Protein AF-A0ABD2MA52-F1 (afdb_monomer)

pLDDT: mean 73.61, std 20.12, range [25.98, 97.31]

Mean predicted aligned error: 16.83 Å

InterPro domains:
  IPR003812 Fido domain [PF02661] (137-233)
  IPR003812 Fido domain [PS51459] (137-274)
  IPR024445 ISXO2-like transposase domain [PF12762] (5-87)
  IPR024445 ISXO2-like transposase domain [SM01126] (1-108)
  IPR036597 Fido-like domain superfamily [G3DSA:1.10.3290.10] (108-283)
  IPR036597 Fido-like domain superfamily [SSF140931] (134-273)
  IPR040198 Fido domain-containing protein [PTHR13504] (137-274)

Structure (mmCIF, N/CA/C/O backbone):
data_AF-A0ABD2MA52-F1
#
_entry.id   AF-A0ABD2MA52-F1
#
loop_
_atom_site.group_PDB
_atom_site.id
_atom_site.type_symbol
_atom_site.label_atom_id
_atom_site.label_alt_id
_atom_site.label_comp_id
_atom_site.label_asym_id
_atom_site.label_entity_id
_atom_site.label_seq_id
_atom_site.pdbx_PDB_ins_code
_atom_site.Cartn_x
_atom_site.Cartn_y
_atom_site.Cartn_z
_atom_site.occupancy
_atom_site.B_iso_or_equiv
_atom_site.auth_seq_id
_atom_site.auth_comp_id
_atom_site.auth_asym_id
_atom_site.auth_atom_id
_atom_site.pdbx_PDB_model_num
ATOM 1 N N . MET A 1 1 ? -3.322 -9.511 -23.992 1.00 25.98 1 MET A N 1
ATOM 2 C CA . MET A 1 1 ? -2.894 -9.968 -22.650 1.00 25.98 1 MET A CA 1
ATOM 3 C C . MET A 1 1 ? -2.214 -11.316 -22.817 1.00 25.98 1 MET A C 1
ATOM 5 O O . MET A 1 1 ? -2.854 -12.212 -23.334 1.00 25.98 1 MET A O 1
ATOM 9 N N . ALA A 1 2 ? -0.930 -11.447 -22.474 1.00 26.11 2 ALA A N 1
ATOM 10 C CA . ALA A 1 2 ? -0.172 -12.687 -22.661 1.00 26.11 2 ALA A CA 1
ATOM 11 C C . ALA A 1 2 ? 0.068 -13.367 -21.304 1.00 26.11 2 ALA A C 1
ATOM 13 O O . ALA A 1 2 ? 0.857 -12.878 -20.492 1.00 26.11 2 ALA A O 1
ATOM 14 N N . VAL A 1 3 ? -0.600 -14.494 -21.052 1.00 26.98 3 VAL A N 1
ATOM 15 C CA . VAL A 1 3 ? -0.354 -15.357 -19.887 1.00 26.98 3 VAL A CA 1
ATOM 16 C C . VAL A 1 3 ? 0.025 -16.741 -20.406 1.00 26.98 3 VAL A C 1
ATOM 18 O O . VAL A 1 3 ? -0.731 -17.371 -21.129 1.00 26.98 3 VAL A O 1
ATOM 21 N N . ARG A 1 4 ? 1.216 -17.235 -20.049 1.00 32.66 4 ARG A N 1
ATOM 22 C CA . ARG A 1 4 ? 1.677 -18.590 -20.401 1.00 32.66 4 ARG A CA 1
ATOM 23 C C . ARG A 1 4 ? 1.321 -19.575 -19.289 1.00 32.66 4 ARG A C 1
ATOM 25 O O . ARG A 1 4 ? 1.617 -19.309 -18.129 1.00 32.66 4 ARG A O 1
ATOM 32 N N . ARG A 1 5 ? 0.791 -20.748 -19.651 1.00 38.59 5 ARG A N 1
ATOM 33 C CA . ARG A 1 5 ? 0.633 -21.908 -18.752 1.00 38.59 5 ARG A CA 1
ATOM 34 C C . ARG A 1 5 ? 1.952 -22.657 -18.554 1.00 38.59 5 ARG A C 1
ATOM 36 O O . ARG A 1 5 ? 2.758 -22.762 -19.480 1.00 38.59 5 ARG A O 1
ATOM 43 N N . LYS A 1 6 ? 2.135 -23.227 -17.362 1.00 33.19 6 LYS A N 1
ATOM 44 C CA . LYS A 1 6 ? 3.205 -24.174 -17.016 1.00 33.19 6 LYS A CA 1
ATOM 45 C C . LYS A 1 6 ? 2.565 -25.571 -16.918 1.00 33.19 6 LYS A C 1
ATOM 47 O O . LYS A 1 6 ? 1.578 -25.717 -16.209 1.00 33.19 6 LYS A O 1
ATOM 52 N N . TYR A 1 7 ? 3.100 -26.563 -17.634 1.00 38.53 7 TYR A N 1
ATOM 53 C CA . TYR A 1 7 ? 2.728 -27.993 -17.537 1.00 38.53 7 TYR A CA 1
ATOM 54 C C . TYR A 1 7 ? 1.324 -28.432 -18.009 1.00 38.53 7 TYR A C 1
ATOM 56 O O . TYR A 1 7 ? 0.840 -29.470 -17.573 1.00 38.53 7 TYR A O 1
ATOM 64 N N . GLU A 1 8 ? 0.674 -27.682 -18.903 1.00 35.53 8 GLU A N 1
ATOM 65 C CA . GLU A 1 8 ? -0.512 -28.150 -19.658 1.00 35.53 8 GLU A CA 1
ATOM 66 C C . GLU A 1 8 ? -1.745 -28.622 -18.846 1.00 35.53 8 GLU A C 1
ATOM 68 O O . GLU A 1 8 ? -2.644 -29.238 -19.409 1.00 35.53 8 GLU A O 1
ATOM 73 N N . ARG A 1 9 ? -1.880 -28.283 -17.555 1.00 32.84 9 ARG A N 1
ATOM 74 C CA . ARG A 1 9 ? -3.109 -28.558 -16.776 1.00 32.84 9 ARG A CA 1
ATOM 75 C C . ARG A 1 9 ? -3.892 -27.275 -16.465 1.00 32.84 9 ARG A C 1
ATOM 77 O O . ARG A 1 9 ? -3.306 -26.284 -16.038 1.00 32.84 9 ARG A O 1
ATOM 84 N N . GLY A 1 10 ? -5.215 -27.301 -16.681 1.00 42.72 10 GLY A N 1
ATOM 85 C CA . GLY A 1 10 ? -6.160 -26.205 -16.389 1.00 42.72 10 GLY A CA 1
ATOM 86 C C . GLY A 1 10 ? -7.051 -25.778 -17.574 1.00 42.72 10 GLY A C 1
ATOM 87 O O . GLY A 1 10 ? -6.677 -25.927 -18.737 1.00 42.72 10 GLY A O 1
ATOM 88 N N . ARG A 1 11 ? -8.251 -25.250 -17.277 1.00 33.66 11 ARG A N 1
ATOM 89 C CA . ARG A 1 11 ? -9.364 -24.981 -18.222 1.00 33.66 11 ARG A CA 1
ATOM 90 C C . ARG A 1 11 ? -8.999 -23.974 -19.329 1.00 33.66 11 ARG A C 1
ATOM 92 O O . ARG A 1 11 ? -8.397 -22.947 -19.042 1.00 33.66 11 ARG A O 1
ATOM 99 N N . LEU A 1 12 ? -9.327 -24.276 -20.593 1.00 33.97 12 LEU A N 1
ATOM 100 C CA . LEU A 1 12 ? -9.044 -23.480 -21.809 1.00 33.97 12 LEU A CA 1
ATOM 101 C C . LEU A 1 12 ? -9.697 -22.083 -21.790 1.00 33.97 12 LEU A C 1
ATOM 103 O O . LEU A 1 12 ? -10.886 -21.966 -21.519 1.00 33.97 12 LEU A O 1
ATOM 107 N N . VAL A 1 13 ? -8.919 -21.049 -22.127 1.00 40.94 13 VAL A N 1
ATOM 108 C CA . VAL A 1 13 ? -9.415 -19.725 -22.545 1.00 40.94 13 VAL A CA 1
ATOM 109 C C . VAL A 1 13 ? -8.943 -19.544 -23.987 1.00 40.94 13 VAL A C 1
ATOM 111 O O . VAL A 1 13 ? -7.791 -19.837 -24.296 1.00 40.94 13 VAL A O 1
ATOM 114 N N . VAL A 1 14 ? -9.857 -19.182 -24.877 1.00 34.47 14 VAL A N 1
ATOM 115 C CA . VAL A 1 14 ? -9.669 -19.195 -26.333 1.00 34.47 14 VAL A CA 1
ATOM 116 C C . VAL A 1 14 ? -8.978 -17.891 -26.782 1.00 34.47 14 VAL A C 1
ATOM 118 O O . VAL A 1 14 ? -9.415 -16.819 -26.376 1.00 34.47 14 VAL A O 1
ATOM 121 N N . ASN A 1 15 ? -7.942 -18.011 -27.635 1.00 43.88 15 ASN A N 1
ATOM 122 C CA . ASN A 1 15 ? -7.160 -16.964 -28.346 1.00 43.88 15 ASN A CA 1
ATOM 123 C C . ASN A 1 15 ? -5.932 -16.323 -27.642 1.00 43.88 15 ASN A C 1
ATOM 125 O O . ASN A 1 15 ? -5.927 -15.125 -27.363 1.00 43.88 15 ASN A O 1
ATOM 129 N N . ASP A 1 16 ? -4.829 -17.068 -27.473 1.00 47.38 16 ASP A N 1
ATOM 130 C CA . ASP A 1 16 ? -3.528 -16.497 -27.060 1.00 47.38 16 ASP A CA 1
ATOM 131 C C . ASP A 1 16 ? -2.664 -16.060 -28.268 1.00 47.38 16 ASP A C 1
ATOM 133 O O . ASP A 1 16 ? -2.206 -16.892 -29.052 1.00 47.38 16 ASP A O 1
ATOM 137 N N . ILE A 1 17 ? -2.376 -14.755 -28.381 1.00 53.84 17 ILE A N 1
ATOM 138 C CA . ILE A 1 17 ? -1.332 -14.185 -29.260 1.00 53.84 17 ILE A CA 1
ATOM 139 C C . ILE A 1 17 ? -0.043 -14.025 -28.438 1.00 53.84 17 ILE A C 1
ATOM 141 O O . ILE A 1 17 ? -0.056 -13.426 -27.359 1.00 53.84 17 ILE A O 1
ATOM 145 N N . TRP A 1 18 ? 1.084 -14.533 -28.939 1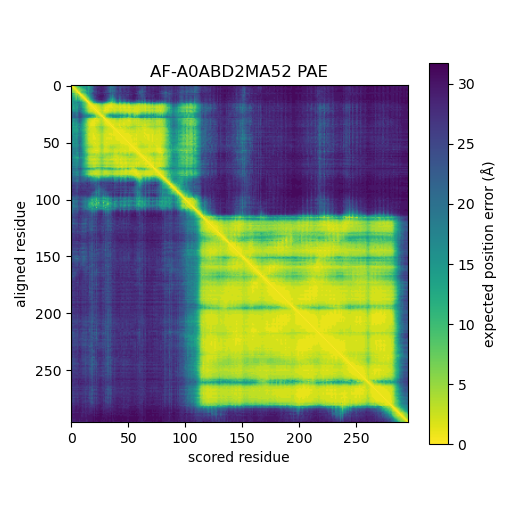.00 60.34 18 TRP A N 1
ATOM 146 C CA . TRP A 1 18 ? 2.402 -14.367 -28.318 1.00 60.34 18 TRP A CA 1
ATOM 147 C C . TRP A 1 18 ? 3.066 -13.074 -28.785 1.00 60.34 18 TRP A C 1
ATOM 149 O O . TRP A 1 18 ? 2.820 -12.620 -29.890 1.00 60.34 18 TRP A O 1
ATOM 159 N N . LEU A 1 19 ? 3.947 -12.492 -27.974 1.00 57.22 19 LEU A N 1
ATOM 160 C CA . LEU A 1 19 ? 4.829 -11.405 -28.405 1.00 57.22 19 LEU A CA 1
ATOM 161 C C . LEU A 1 19 ? 6.261 -11.932 -28.457 1.00 57.22 19 LEU A C 1
ATOM 163 O O . LEU A 1 19 ? 6.724 -12.568 -27.506 1.00 57.22 19 LEU A O 1
ATOM 167 N N . PHE A 1 20 ? 6.945 -11.671 -29.564 1.00 76.62 20 PHE A N 1
ATOM 168 C CA . PHE A 1 20 ? 8.357 -11.961 -29.766 1.00 76.62 20 PHE A CA 1
ATOM 169 C C . PHE A 1 20 ? 9.137 -10.663 -29.957 1.00 76.62 20 PHE A C 1
ATOM 171 O O . PHE A 1 20 ? 8.635 -9.727 -30.571 1.00 76.62 20 PHE A O 1
ATOM 178 N N . GLY A 1 21 ? 10.380 -10.610 -29.489 1.00 75.94 21 GLY A N 1
ATOM 179 C CA . GLY A 1 21 ? 11.329 -9.642 -30.015 1.00 75.94 21 GLY A CA 1
ATOM 180 C C . GLY A 1 21 ? 12.645 -9.588 -29.250 1.00 75.94 21 GLY A C 1
ATOM 181 O O . GLY A 1 21 ? 12.975 -10.514 -28.508 1.00 75.94 21 GLY A O 1
ATOM 182 N N . GLY A 1 22 ? 13.380 -8.489 -29.420 1.00 77.50 22 GLY A N 1
ATOM 183 C CA . GLY A 1 22 ? 14.736 -8.304 -28.900 1.00 77.50 22 GLY A CA 1
ATOM 184 C C . GLY A 1 22 ? 15.004 -6.880 -28.415 1.00 77.50 22 GLY A C 1
ATOM 185 O O . GLY A 1 22 ? 14.314 -5.932 -28.793 1.00 77.50 22 GLY A O 1
ATOM 186 N N . ILE A 1 23 ? 16.017 -6.740 -27.560 1.00 73.00 23 ILE A N 1
ATOM 187 C CA . ILE A 1 23 ? 16.509 -5.456 -27.051 1.00 73.00 23 ILE A CA 1
ATOM 188 C C . ILE A 1 23 ? 18.014 -5.411 -27.298 1.00 73.00 23 ILE A C 1
ATOM 190 O O . ILE A 1 23 ? 18.724 -6.336 -26.907 1.00 73.00 23 ILE A O 1
ATOM 194 N N . GLU A 1 24 ? 18.487 -4.336 -27.917 1.00 79.50 24 GLU A N 1
ATOM 195 C CA . GLU A 1 24 ? 19.912 -4.069 -28.080 1.00 79.50 24 GLU A CA 1
ATOM 196 C C . GLU A 1 24 ? 20.529 -3.639 -26.742 1.00 79.50 24 GLU A C 1
ATOM 198 O O . GLU A 1 24 ? 19.973 -2.819 -25.998 1.00 79.50 24 GLU A O 1
ATOM 203 N N . MET A 1 25 ? 21.697 -4.199 -26.439 1.00 60.88 25 MET A N 1
ATOM 204 C CA . MET A 1 25 ? 22.478 -3.857 -25.256 1.00 60.88 25 MET A CA 1
ATOM 205 C C . MET A 1 25 ? 23.461 -2.737 -25.619 1.00 60.88 25 MET A C 1
ATOM 207 O O . MET A 1 25 ? 24.394 -2.968 -26.378 1.00 60.88 25 MET A O 1
ATOM 211 N N . GLY A 1 26 ? 23.258 -1.524 -25.094 1.00 62.38 26 GLY A N 1
ATOM 212 C CA . GLY A 1 26 ? 24.113 -0.366 -25.384 1.00 62.38 26 GLY A CA 1
ATOM 213 C C . GLY A 1 26 ? 23.408 0.980 -25.183 1.00 62.38 26 GLY A C 1
ATOM 214 O O . GLY A 1 26 ? 22.291 1.030 -24.667 1.00 62.38 26 GLY A O 1
ATOM 215 N N . HIS A 1 27 ? 24.060 2.068 -25.607 1.00 47.50 27 HIS A N 1
ATOM 216 C CA . HIS A 1 27 ? 23.621 3.456 -25.380 1.00 47.50 27 HIS A CA 1
ATOM 217 C C . HIS A 1 27 ? 22.391 3.884 -26.205 1.00 47.50 27 HIS A C 1
ATOM 219 O O . HIS A 1 27 ? 21.701 4.824 -25.824 1.00 47.50 27 HIS A O 1
ATOM 225 N N . LEU A 1 28 ? 22.117 3.206 -27.329 1.00 52.12 28 LEU A N 1
ATOM 226 C CA . LEU A 1 28 ? 21.078 3.590 -28.301 1.00 52.12 28 LEU A CA 1
ATOM 227 C C . LEU A 1 28 ? 19.702 2.974 -28.025 1.00 52.12 28 LEU A C 1
ATOM 229 O O . LEU A 1 28 ? 18.718 3.343 -28.659 1.00 52.12 28 LEU A O 1
ATOM 233 N N . GLU A 1 29 ? 19.609 2.062 -27.054 1.00 56.72 29 GLU A N 1
ATOM 234 C CA . GLU A 1 29 ? 18.334 1.641 -26.476 1.00 56.72 29 GLU A CA 1
ATOM 235 C C . GLU A 1 29 ? 17.293 1.017 -27.453 1.00 56.72 29 GLU A C 1
ATOM 237 O O . GLU A 1 29 ? 16.117 0.884 -27.080 1.00 56.72 29 GLU A O 1
ATOM 242 N N . ARG A 1 30 ? 17.697 0.556 -28.647 1.00 66.75 30 ARG A N 1
ATOM 243 C CA . ARG A 1 30 ? 16.790 0.029 -29.686 1.00 66.75 30 ARG A CA 1
ATOM 244 C C . ARG A 1 30 ? 16.125 -1.290 -29.260 1.00 66.75 30 ARG A C 1
ATOM 246 O O . ARG A 1 30 ? 16.724 -2.135 -28.593 1.00 66.75 30 ARG A O 1
ATOM 253 N N . CYS A 1 31 ? 14.855 -1.479 -29.623 1.00 70.69 31 CYS A N 1
ATOM 254 C CA . CYS A 1 31 ? 14.146 -2.751 -29.446 1.00 70.69 31 CYS A CA 1
ATOM 255 C C . CYS A 1 31 ? 13.114 -2.975 -30.549 1.00 70.69 31 CYS A C 1
ATOM 257 O O . CYS A 1 31 ? 12.627 -2.013 -31.141 1.00 70.69 31 CYS A O 1
ATOM 259 N N . PHE A 1 32 ? 12.684 -4.222 -30.717 1.00 71.56 32 PHE A N 1
ATOM 260 C CA . PHE A 1 32 ? 11.541 -4.568 -31.558 1.00 71.56 32 PHE A CA 1
ATOM 261 C C . PHE A 1 32 ? 10.594 -5.525 -30.832 1.00 71.56 32 PHE A C 1
ATOM 263 O O . PHE A 1 32 ? 11.000 -6.249 -29.919 1.00 71.56 32 PHE A O 1
ATOM 270 N N . MET A 1 33 ? 9.324 -5.516 -31.238 1.00 62.22 33 MET A N 1
ATOM 271 C CA . MET A 1 33 ? 8.286 -6.372 -30.676 1.00 62.22 33 MET A CA 1
ATOM 272 C C . MET A 1 33 ? 7.239 -6.692 -31.739 1.00 62.22 33 MET A C 1
ATOM 274 O O . MET A 1 33 ? 6.675 -5.787 -32.347 1.00 62.22 33 MET A O 1
ATOM 278 N N . VAL A 1 34 ? 6.983 -7.979 -31.949 1.00 61.94 34 VAL A N 1
ATOM 279 C CA . VAL A 1 34 ? 6.122 -8.494 -33.013 1.00 61.94 34 VAL A CA 1
ATOM 280 C C . VAL A 1 34 ? 5.138 -9.505 -32.420 1.00 61.94 34 VAL A C 1
ATOM 282 O O . VAL A 1 34 ? 5.569 -10.445 -31.742 1.00 61.94 34 VAL A O 1
ATOM 285 N N . PRO A 1 35 ? 3.820 -9.345 -32.636 1.00 61.00 35 PRO A N 1
ATOM 286 C CA . PRO A 1 35 ? 2.850 -10.372 -32.291 1.00 61.00 35 PRO A CA 1
ATOM 287 C C . PRO A 1 35 ? 3.017 -11.588 -33.204 1.00 61.00 35 PRO A C 1
ATOM 289 O O . PRO A 1 35 ? 3.047 -11.471 -34.424 1.00 61.00 35 PRO A O 1
ATOM 292 N N . VAL A 1 36 ? 3.100 -12.771 -32.608 1.00 62.56 36 VAL A N 1
ATOM 293 C CA . VAL A 1 36 ? 3.236 -14.052 -33.296 1.00 62.56 36 VAL A CA 1
ATOM 294 C C . VAL A 1 36 ? 2.188 -15.026 -32.775 1.00 62.56 36 VAL A C 1
ATOM 296 O O . VAL A 1 36 ? 1.942 -15.135 -31.576 1.00 62.56 36 VAL A O 1
ATOM 299 N N . GLN A 1 37 ? 1.552 -15.768 -33.673 1.00 65.06 37 GLN A N 1
ATOM 300 C CA . GLN A 1 37 ? 0.587 -16.797 -33.271 1.00 65.06 37 GLN A CA 1
ATOM 301 C C . GLN A 1 37 ? 1.291 -18.075 -32.790 1.00 65.06 37 GLN A C 1
ATOM 303 O O . GLN A 1 37 ? 0.778 -18.799 -31.939 1.00 65.06 37 GLN A O 1
ATOM 308 N N . ARG A 1 38 ? 2.502 -18.339 -33.297 1.00 68.50 38 ARG A N 1
ATOM 309 C CA . ARG A 1 38 ? 3.302 -19.536 -33.011 1.00 68.50 38 ARG A CA 1
ATOM 310 C C . ARG A 1 38 ? 4.724 -19.141 -32.607 1.00 68.50 38 ARG A C 1
ATOM 312 O O . ARG A 1 38 ? 5.268 -18.163 -33.099 1.00 68.50 38 ARG A O 1
ATOM 319 N N . ARG A 1 39 ? 5.328 -19.898 -31.684 1.00 78.81 39 ARG A N 1
ATOM 320 C CA . ARG A 1 39 ? 6.696 -19.666 -31.161 1.00 78.81 39 ARG A CA 1
ATOM 321 C C . ARG A 1 39 ? 7.677 -20.761 -31.589 1.00 78.81 39 ARG A C 1
ATOM 323 O O . ARG A 1 39 ? 8.465 -21.255 -30.777 1.00 78.81 39 ARG A O 1
ATOM 330 N N . ASP A 1 40 ? 7.550 -21.202 -32.833 1.00 84.56 40 ASP A N 1
ATOM 331 C CA . ASP A 1 40 ? 8.429 -22.191 -33.456 1.00 84.56 40 ASP A CA 1
ATOM 332 C C . ASP A 1 40 ? 9.542 -21.521 -34.275 1.00 84.56 40 ASP A C 1
ATOM 334 O O . ASP A 1 40 ? 9.504 -20.322 -34.544 1.00 84.56 40 ASP A O 1
ATOM 338 N N . ALA A 1 41 ? 10.567 -22.295 -34.638 1.00 86.69 41 ALA A N 1
ATOM 339 C CA . ALA A 1 41 ? 11.7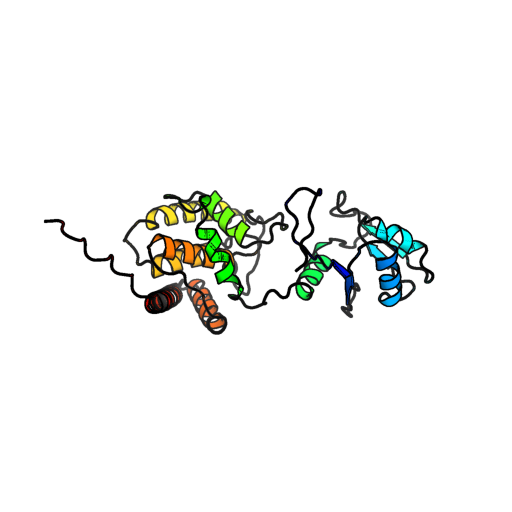36 -21.783 -35.353 1.00 86.69 41 ALA A CA 1
ATOM 340 C C . ALA A 1 41 ? 11.356 -21.131 -36.694 1.00 86.69 41 ALA A C 1
ATOM 342 O O . ALA A 1 41 ? 11.869 -20.065 -37.022 1.00 86.69 41 ALA A O 1
ATOM 343 N N . ALA A 1 42 ? 10.400 -21.726 -37.418 1.00 88.31 42 ALA A N 1
ATOM 344 C CA . ALA A 1 42 ? 9.898 -21.202 -38.687 1.00 88.31 42 ALA A CA 1
ATOM 345 C C . ALA A 1 42 ? 9.287 -19.797 -38.549 1.00 88.31 42 ALA A C 1
ATOM 347 O O . ALA A 1 42 ? 9.396 -18.996 -39.470 1.00 88.31 42 ALA A O 1
ATOM 348 N N . THR A 1 43 ? 8.685 -19.485 -37.396 1.00 83.56 43 THR A N 1
ATOM 349 C CA . THR A 1 43 ? 8.135 -18.152 -37.118 1.00 83.56 43 THR A CA 1
ATOM 350 C C . THR A 1 43 ? 9.190 -17.188 -36.568 1.00 83.56 43 THR A C 1
ATOM 352 O O . THR A 1 43 ? 9.210 -16.020 -36.941 1.00 83.56 43 THR A O 1
ATOM 355 N N . LEU A 1 44 ? 10.065 -17.642 -35.663 1.00 90.50 44 LEU A N 1
ATOM 356 C CA . LEU A 1 44 ? 10.946 -16.743 -34.902 1.00 90.50 44 LEU A CA 1
ATOM 357 C C . LEU A 1 44 ? 12.267 -16.410 -35.610 1.00 90.50 44 LEU A C 1
ATOM 359 O O . LEU A 1 44 ? 12.748 -15.285 -35.493 1.00 90.50 44 LEU A O 1
ATOM 363 N N . LEU A 1 45 ? 12.860 -17.359 -36.340 1.00 91.69 45 LEU A N 1
ATOM 364 C CA . LEU A 1 45 ? 14.155 -17.157 -37.001 1.00 91.69 45 LEU A CA 1
ATOM 365 C C . LEU A 1 45 ? 14.108 -16.078 -38.102 1.00 91.69 45 LEU A C 1
ATOM 367 O O . LEU A 1 45 ? 15.014 -15.245 -38.127 1.00 91.69 45 LEU A O 1
ATOM 371 N N . PRO A 1 46 ? 13.062 -15.991 -38.953 1.00 91.50 46 PRO A N 1
ATOM 372 C CA . PRO A 1 46 ? 12.952 -14.893 -39.915 1.00 91.50 46 PRO A CA 1
ATOM 373 C C . PRO A 1 46 ? 12.849 -13.519 -39.245 1.00 91.50 46 PRO A C 1
ATOM 375 O O . PRO A 1 46 ? 13.447 -12.558 -39.717 1.00 91.50 46 PRO A O 1
ATOM 378 N N . LEU A 1 47 ? 12.147 -13.428 -38.109 1.00 88.38 47 LEU A N 1
ATOM 379 C CA . LEU A 1 47 ? 12.006 -12.176 -37.358 1.00 88.38 47 LEU A CA 1
ATOM 380 C C . LEU A 1 47 ? 13.333 -11.718 -36.741 1.00 88.38 47 LEU A C 1
ATOM 382 O O . LEU A 1 47 ? 13.575 -10.518 -36.637 1.00 88.38 47 LEU A O 1
ATOM 386 N N . ILE A 1 48 ? 14.207 -12.654 -36.359 1.00 90.00 48 ILE A N 1
ATOM 387 C CA . ILE A 1 48 ? 15.580 -12.339 -35.942 1.00 90.00 48 ILE A CA 1
ATOM 388 C C . ILE A 1 48 ? 16.340 -11.692 -37.099 1.00 90.00 48 ILE A C 1
ATOM 390 O O . ILE A 1 48 ? 16.898 -10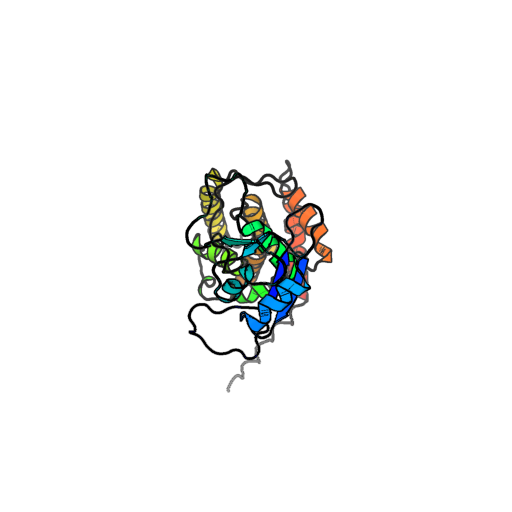.616 -36.921 1.00 90.00 48 ILE A O 1
ATOM 394 N N . VAL A 1 49 ? 16.306 -12.300 -38.286 1.00 90.75 49 VAL A N 1
ATOM 395 C CA . VAL A 1 49 ? 16.986 -11.759 -39.475 1.00 90.75 49 VAL A CA 1
ATOM 396 C C . VAL A 1 49 ? 16.427 -10.391 -39.874 1.00 90.75 49 VAL A C 1
ATOM 398 O O . VAL A 1 49 ? 17.181 -9.504 -40.258 1.00 90.75 49 VAL A O 1
ATOM 401 N N . GLN A 1 50 ? 15.112 -10.206 -39.760 1.00 88.44 50 GLN A N 1
ATOM 402 C CA . GLN A 1 50 ? 14.434 -8.964 -40.125 1.00 88.44 50 GLN A CA 1
ATOM 403 C C . GLN A 1 50 ? 14.772 -7.793 -39.192 1.00 88.44 50 GLN A C 1
ATOM 405 O O . GLN A 1 50 ? 14.822 -6.650 -39.644 1.00 88.44 50 GLN A O 1
ATOM 410 N N . HIS A 1 51 ? 14.940 -8.053 -37.894 1.00 84.56 51 HIS A N 1
ATOM 411 C CA . HIS A 1 51 ? 15.003 -6.997 -36.881 1.00 84.56 51 HIS A CA 1
ATOM 412 C C . HIS A 1 51 ? 16.346 -6.875 -36.155 1.00 84.56 51 HIS A C 1
ATOM 414 O O . HIS A 1 51 ? 16.534 -5.905 -35.418 1.00 84.56 51 HIS A O 1
ATOM 420 N N . ILE A 1 52 ? 17.262 -7.831 -36.321 1.00 87.56 52 ILE A N 1
ATOM 421 C CA . ILE A 1 52 ? 18.579 -7.826 -35.677 1.00 87.56 52 ILE A CA 1
ATOM 422 C C . ILE A 1 52 ? 19.663 -7.690 -36.741 1.00 87.56 52 ILE A C 1
ATOM 424 O O . ILE A 1 52 ? 19.739 -8.479 -37.685 1.00 87.56 52 ILE A O 1
ATOM 428 N N . GLU A 1 53 ? 20.524 -6.693 -36.540 1.00 87.81 53 GLU A N 1
ATOM 429 C CA . GLU A 1 53 ? 21.635 -6.371 -37.430 1.00 87.81 53 GLU A CA 1
ATOM 430 C C . GLU A 1 53 ? 22.532 -7.605 -37.677 1.00 87.81 53 GLU A C 1
ATOM 432 O O . GLU A 1 53 ? 22.906 -8.287 -36.712 1.00 87.81 53 GLU A O 1
ATOM 437 N N . PRO A 1 54 ? 22.859 -7.928 -38.944 1.00 89.88 54 PRO A N 1
ATOM 438 C CA . PRO A 1 54 ? 23.807 -8.983 -39.310 1.00 89.88 54 PRO A CA 1
ATOM 439 C C . PRO A 1 54 ? 25.086 -8.987 -38.459 1.00 89.88 54 PRO A C 1
ATOM 441 O O . PRO A 1 54 ? 25.614 -7.935 -38.118 1.00 89.88 54 PRO A O 1
ATOM 444 N N . GLY A 1 55 ? 25.594 -10.172 -38.112 1.00 87.06 55 GLY A N 1
ATOM 445 C CA . GLY A 1 55 ? 26.815 -10.337 -37.310 1.00 87.06 55 GLY A CA 1
ATOM 446 C C . GLY A 1 55 ? 26.660 -10.094 -35.803 1.00 87.06 55 GLY A C 1
ATOM 447 O O . GLY A 1 55 ? 27.624 -10.265 -35.057 1.00 87.06 55 GLY A O 1
ATOM 448 N N . SER A 1 56 ? 25.464 -9.730 -35.325 1.00 88.19 56 SER A N 1
ATOM 449 C CA . SER A 1 56 ? 25.217 -9.476 -33.899 1.00 88.19 56 SER A CA 1
ATOM 450 C C . SER A 1 56 ? 25.420 -10.714 -33.017 1.00 88.19 56 SER A C 1
ATOM 452 O O . SER A 1 56 ? 25.116 -11.847 -33.405 1.00 88.19 56 SER A O 1
ATOM 454 N N . ILE A 1 57 ? 25.845 -10.476 -31.772 1.00 87.75 57 ILE A N 1
ATOM 455 C CA . ILE A 1 57 ? 25.847 -11.486 -30.709 1.00 87.75 57 ILE A CA 1
ATOM 456 C C . ILE A 1 57 ? 24.449 -11.539 -30.084 1.00 87.75 57 ILE A C 1
ATOM 458 O O . ILE A 1 57 ? 23.994 -10.588 -29.447 1.00 87.75 57 ILE A O 1
ATOM 462 N N . ILE A 1 58 ? 23.758 -12.662 -30.260 1.00 87.31 58 ILE A N 1
ATOM 463 C CA . ILE A 1 58 ? 22.409 -12.889 -29.748 1.00 87.31 58 ILE A CA 1
ATOM 464 C C . ILE A 1 58 ? 22.488 -13.716 -28.470 1.00 87.31 58 ILE A C 1
ATOM 466 O O . ILE A 1 58 ? 22.922 -14.867 -28.482 1.00 87.31 58 ILE A O 1
ATOM 470 N N . HIS A 1 59 ? 21.987 -13.145 -27.377 1.00 81.81 59 HIS A N 1
ATOM 471 C CA . HIS A 1 59 ? 21.767 -13.862 -26.127 1.00 81.81 59 HIS A CA 1
ATOM 472 C C . HIS A 1 59 ? 20.316 -14.351 -26.051 1.00 81.81 59 HIS A C 1
ATOM 474 O O . HIS A 1 59 ? 19.396 -13.531 -26.015 1.00 81.81 59 HIS A O 1
ATOM 480 N N . SER A 1 60 ? 20.092 -15.665 -25.988 1.00 79.50 60 SER A N 1
ATOM 481 C CA . SER A 1 60 ? 18.750 -16.242 -25.797 1.00 79.50 60 SER A CA 1
ATOM 482 C C . SER A 1 60 ? 18.713 -17.236 -24.639 1.00 79.50 60 SER A C 1
ATOM 484 O O . SER A 1 60 ? 19.747 -17.695 -24.161 1.00 79.50 60 SER A O 1
ATOM 486 N N . ASP A 1 61 ? 17.511 -17.602 -24.195 1.00 72.31 61 ASP A N 1
ATOM 487 C CA . ASP A 1 61 ? 17.341 -18.749 -23.303 1.00 72.31 61 ASP A CA 1
ATOM 488 C C . ASP A 1 61 ? 17.506 -20.083 -24.063 1.00 72.31 61 ASP A C 1
ATOM 490 O O . ASP A 1 61 ? 17.731 -20.112 -25.278 1.00 72.31 61 ASP A O 1
ATOM 494 N N . ILE A 1 62 ? 17.381 -21.197 -23.337 1.00 68.38 62 ILE A N 1
ATOM 495 C CA . ILE A 1 62 ? 17.486 -22.574 -23.855 1.00 68.38 62 ILE A CA 1
ATOM 496 C C . ILE A 1 62 ? 16.254 -23.033 -24.667 1.00 68.38 62 ILE A C 1
ATOM 498 O O . ILE A 1 62 ? 16.010 -24.233 -24.812 1.00 68.38 62 ILE A O 1
ATOM 502 N N . TRP A 1 63 ? 15.416 -22.120 -25.168 1.00 74.81 63 TRP A N 1
ATOM 503 C CA . TRP A 1 63 ? 14.236 -22.501 -25.940 1.00 74.81 63 TRP A CA 1
ATOM 504 C C . TRP A 1 63 ? 14.613 -23.082 -27.310 1.00 74.81 63 TRP A C 1
ATOM 506 O O . TRP A 1 63 ? 15.303 -22.452 -28.109 1.00 74.81 63 TRP A O 1
ATOM 516 N N . ARG A 1 64 ? 14.079 -24.272 -27.623 1.00 80.31 64 ARG A N 1
ATOM 517 C CA . ARG A 1 64 ? 14.431 -25.052 -28.826 1.00 80.31 64 ARG A CA 1
ATOM 518 C C . ARG A 1 64 ? 14.309 -24.299 -30.154 1.00 80.31 64 ARG A C 1
ATOM 520 O O . ARG A 1 64 ? 15.019 -24.619 -31.097 1.00 80.31 64 ARG A O 1
ATOM 527 N N . ALA A 1 65 ? 13.407 -23.318 -30.247 1.00 83.88 65 ALA A N 1
ATOM 528 C CA . ALA A 1 65 ? 13.202 -22.566 -31.486 1.00 83.88 65 ALA A CA 1
ATOM 529 C C . ALA A 1 65 ? 14.420 -21.707 -31.870 1.00 83.88 65 ALA A C 1
ATOM 531 O O . ALA A 1 65 ? 14.562 -21.354 -33.036 1.00 83.88 65 ALA A O 1
ATOM 532 N N . TYR A 1 66 ? 15.299 -21.406 -30.910 1.00 85.81 66 TYR A N 1
ATOM 533 C CA . TYR A 1 66 ? 16.532 -20.652 -31.128 1.00 85.81 66 TYR A CA 1
ATOM 534 C C . TYR A 1 66 ? 17.708 -21.525 -31.572 1.00 85.81 66 TYR A C 1
ATOM 536 O O . TYR A 1 66 ? 18.745 -20.989 -31.941 1.00 85.81 66 TYR A O 1
ATOM 544 N N . GLY A 1 67 ? 17.560 -22.855 -31.599 1.00 84.31 67 GLY A N 1
ATOM 545 C CA . GLY A 1 67 ? 18.640 -23.760 -32.008 1.00 84.31 67 GLY A CA 1
ATOM 546 C C . GLY A 1 67 ? 19.121 -23.557 -33.451 1.00 84.31 67 GLY A C 1
ATOM 547 O O . GLY A 1 67 ? 20.221 -23.984 -33.775 1.00 84.31 67 GLY A O 1
ATOM 548 N N . GLY A 1 68 ? 18.311 -22.893 -34.287 1.00 86.88 68 GLY A N 1
ATOM 549 C CA . GLY A 1 68 ? 18.630 -22.556 -35.676 1.00 86.88 68 GLY A CA 1
ATOM 550 C C . GLY A 1 68 ? 19.381 -21.230 -35.881 1.00 86.88 68 GLY A C 1
ATOM 551 O O . GLY A 1 68 ? 19.679 -20.881 -37.020 1.00 86.88 68 GLY A O 1
ATOM 552 N N . ILE A 1 69 ? 19.638 -20.450 -34.820 1.00 88.19 69 ILE A N 1
ATOM 553 C CA . ILE A 1 69 ? 20.298 -19.135 -34.930 1.00 88.19 69 ILE A CA 1
ATOM 554 C C . ILE A 1 69 ? 21.714 -19.236 -35.527 1.00 88.19 69 ILE A C 1
ATOM 556 O O . ILE A 1 69 ? 22.016 -18.429 -36.407 1.00 88.19 69 ILE A O 1
ATOM 560 N N . PRO A 1 70 ? 22.571 -20.207 -35.138 1.00 86.19 70 PRO A N 1
ATOM 561 C CA . PRO A 1 70 ? 23.914 -20.328 -35.712 1.00 86.19 70 PRO A CA 1
ATOM 562 C C . PRO A 1 70 ? 23.937 -20.599 -37.224 1.00 86.19 70 PRO A C 1
ATOM 564 O O . PRO A 1 70 ? 24.954 -20.364 -37.868 1.00 86.19 70 PRO A O 1
ATOM 567 N N . GLN A 1 71 ? 22.841 -21.111 -37.795 1.00 87.88 71 GLN A N 1
ATOM 568 C CA . GLN A 1 71 ? 22.726 -21.451 -39.218 1.00 87.88 71 GLN A CA 1
ATOM 569 C C . GLN A 1 71 ? 22.082 -20.331 -40.055 1.00 87.88 71 GLN A C 1
ATOM 571 O O . GLN A 1 71 ? 21.867 -20.506 -41.254 1.00 87.88 71 GLN A O 1
ATOM 576 N N . LEU A 1 72 ? 21.751 -19.187 -39.448 1.00 88.38 72 LEU A N 1
ATOM 577 C CA . LEU A 1 72 ? 21.196 -18.038 -40.161 1.00 88.38 72 LEU A CA 1
ATOM 578 C C . LEU A 1 72 ? 22.248 -17.395 -41.093 1.00 88.38 72 LEU A C 1
ATOM 580 O O . LEU A 1 72 ? 23.413 -17.282 -40.709 1.00 88.38 72 LEU A O 1
ATOM 584 N N . PRO A 1 73 ? 21.854 -16.895 -42.283 1.00 74.50 73 PRO A N 1
ATOM 585 C CA . PRO A 1 73 ? 22.773 -16.536 -43.377 1.00 74.50 73 PRO A CA 1
ATOM 586 C C . PRO A 1 73 ? 23.674 -15.304 -43.149 1.00 74.50 73 PRO A C 1
ATOM 588 O O . PRO A 1 73 ? 24.357 -14.874 -44.069 1.00 74.50 73 PRO A O 1
ATOM 591 N N . ASN A 1 74 ? 23.730 -14.749 -41.938 1.00 77.25 74 ASN A N 1
ATOM 592 C CA . ASN A 1 74 ? 24.344 -13.447 -41.660 1.00 77.25 74 ASN A CA 1
ATOM 593 C C . ASN A 1 74 ? 25.331 -13.471 -40.476 1.00 77.25 74 ASN A C 1
ATOM 595 O O . ASN A 1 74 ? 25.545 -12.445 -39.834 1.00 77.25 74 ASN A O 1
ATOM 599 N N . GLY A 1 75 ? 25.908 -14.635 -40.154 1.00 79.81 75 GLY A N 1
ATOM 600 C CA . GLY A 1 75 ? 27.043 -14.741 -39.224 1.00 79.81 75 GLY A CA 1
ATOM 601 C C . GLY A 1 75 ? 26.744 -14.389 -37.762 1.00 79.81 75 GLY A C 1
ATOM 602 O O . GLY A 1 75 ? 27.629 -13.905 -37.061 1.00 79.81 75 GLY A O 1
ATOM 603 N N . TYR A 1 76 ? 25.511 -14.601 -37.292 1.00 87.94 76 TYR A N 1
ATOM 604 C CA . TYR A 1 76 ? 25.147 -14.340 -35.897 1.00 87.94 76 TYR A CA 1
ATOM 605 C C . TYR A 1 76 ? 25.910 -15.257 -34.936 1.00 87.94 76 TYR A C 1
ATOM 607 O O . TYR A 1 76 ? 25.995 -16.468 -35.147 1.00 87.94 76 TYR A O 1
ATOM 615 N N . GLN A 1 77 ? 26.390 -14.698 -33.826 1.00 84.88 77 GLN A N 1
ATOM 616 C CA . GLN A 1 77 ? 26.938 -15.493 -32.727 1.00 84.88 77 GLN A CA 1
ATOM 617 C C . GLN A 1 77 ? 25.833 -15.771 -31.713 1.00 84.88 77 GLN A C 1
ATOM 619 O O . GLN A 1 77 ? 25.192 -14.843 -31.222 1.00 84.88 77 GLN A O 1
ATOM 624 N N . HIS A 1 78 ? 25.595 -17.039 -31.383 1.00 86.81 78 HIS A N 1
ATOM 625 C CA . HIS A 1 78 ? 24.526 -17.420 -30.462 1.00 86.81 78 HIS A CA 1
ATOM 626 C C . HIS A 1 78 ? 25.086 -17.809 -29.097 1.00 86.81 78 HIS A C 1
ATOM 628 O O . HIS A 1 78 ? 25.767 -18.824 -28.958 1.00 86.81 78 HIS A O 1
ATOM 634 N N . LEU A 1 79 ? 24.768 -17.012 -28.080 1.00 81.88 79 LEU A N 1
ATOM 635 C CA . LEU A 1 79 ? 25.100 -17.296 -26.691 1.00 81.88 79 LEU A CA 1
ATOM 636 C C . LEU A 1 79 ? 23.839 -17.715 -25.936 1.00 81.88 79 LEU A C 1
ATOM 638 O O . LEU A 1 79 ? 22.860 -16.972 -25.836 1.00 81.88 79 LEU A O 1
ATOM 642 N N . ILE A 1 80 ? 23.866 -18.928 -25.392 1.00 70.31 80 ILE A N 1
ATOM 643 C CA . ILE A 1 80 ? 22.729 -19.510 -24.683 1.00 70.31 80 ILE A CA 1
ATOM 644 C C . ILE A 1 80 ? 22.883 -19.259 -23.185 1.00 70.31 80 ILE A C 1
ATOM 646 O O . ILE A 1 80 ? 23.897 -19.598 -22.577 1.00 70.31 80 ILE A O 1
ATOM 650 N N . VAL A 1 81 ? 21.842 -18.706 -22.572 1.00 59.53 81 VAL A N 1
ATOM 651 C CA . VAL A 1 81 ? 21.752 -18.502 -21.128 1.00 59.53 81 VAL A CA 1
ATOM 652 C C . VAL A 1 81 ? 20.859 -19.591 -20.532 1.00 59.53 81 VAL A C 1
ATOM 654 O O . VAL A 1 81 ? 19.643 -19.609 -20.742 1.00 59.53 81 VAL A O 1
ATOM 657 N N . ASN A 1 82 ? 21.451 -20.512 -19.766 1.00 53.94 82 ASN A N 1
ATOM 658 C CA . ASN A 1 82 ? 20.697 -21.518 -19.018 1.00 53.94 82 ASN A CA 1
ATOM 659 C C . ASN A 1 82 ? 20.126 -20.908 -17.725 1.00 53.94 82 ASN A C 1
ATOM 661 O O . ASN A 1 82 ? 20.803 -20.821 -16.701 1.00 53.94 82 ASN A O 1
ATOM 665 N N . LEU A 1 83 ? 18.851 -20.518 -17.776 1.00 48.06 83 LEU A N 1
ATOM 666 C CA . LEU A 1 83 ? 18.117 -19.900 -16.664 1.00 48.06 83 LEU A CA 1
ATOM 667 C C . LEU A 1 83 ? 17.842 -20.844 -15.471 1.00 48.06 83 LEU A C 1
ATOM 669 O O . LEU A 1 83 ? 17.232 -20.402 -14.501 1.00 48.06 83 LEU A O 1
ATOM 673 N N . GLN A 1 84 ? 18.251 -22.119 -15.519 1.00 39.62 84 GLN A N 1
ATOM 674 C CA . GLN A 1 84 ? 18.103 -23.057 -14.398 1.00 39.62 84 GLN A CA 1
ATOM 675 C C . GLN A 1 84 ? 19.371 -23.249 -13.554 1.00 39.62 84 GLN A C 1
ATOM 677 O O . GLN A 1 84 ? 19.256 -23.833 -12.481 1.00 39.62 84 GLN A O 1
ATOM 682 N N . GLN A 1 85 ? 20.557 -22.798 -13.990 1.00 37.56 85 GLN A N 1
ATOM 683 C CA . GLN A 1 85 ? 21.809 -23.229 -13.340 1.00 37.56 85 GLN A CA 1
ATOM 684 C C . GLN A 1 85 ? 22.857 -22.155 -13.014 1.00 37.56 85 GLN A C 1
ATOM 686 O O . GLN A 1 85 ? 23.777 -22.487 -12.284 1.00 37.56 85 GLN A O 1
ATOM 691 N N . ASN A 1 86 ? 22.747 -20.888 -13.437 1.00 35.66 86 ASN A N 1
ATOM 692 C CA . ASN A 1 86 ? 23.752 -19.869 -13.077 1.00 35.66 86 ASN A CA 1
ATOM 693 C C . ASN A 1 86 ? 23.129 -18.481 -12.855 1.00 35.66 86 ASN A C 1
ATOM 695 O O . ASN A 1 86 ? 22.634 -17.868 -13.799 1.00 35.66 86 ASN A O 1
ATOM 699 N N . PHE A 1 87 ? 23.191 -17.964 -11.620 1.00 35.88 87 PHE A N 1
ATOM 700 C CA . PHE A 1 87 ? 22.828 -16.572 -11.301 1.00 35.88 87 PHE A CA 1
ATOM 701 C C . PHE A 1 87 ? 24.014 -15.589 -11.398 1.00 35.88 87 PHE A C 1
ATOM 703 O O . PHE A 1 87 ? 23.772 -14.386 -11.455 1.00 35.88 87 PHE A O 1
ATOM 710 N N . VAL A 1 88 ? 25.264 -16.071 -11.492 1.00 34.03 88 VAL A N 1
ATOM 711 C CA . VAL A 1 88 ? 26.483 -15.289 -11.801 1.00 34.03 88 VAL A CA 1
ATOM 712 C C . VAL A 1 88 ? 27.510 -16.218 -12.477 1.00 34.03 88 VAL A C 1
ATOM 714 O O . VAL A 1 88 ? 27.678 -17.349 -12.032 1.00 34.03 88 VAL A O 1
ATOM 717 N N . ASN A 1 89 ? 28.190 -15.772 -13.543 1.00 30.66 89 ASN A N 1
ATOM 718 C CA . ASN A 1 89 ? 29.311 -16.492 -14.172 1.00 30.66 89 ASN A CA 1
ATOM 719 C C . ASN A 1 89 ? 30.646 -15.862 -13.705 1.00 30.66 89 ASN A C 1
ATOM 721 O O . ASN A 1 89 ? 30.810 -14.656 -13.891 1.00 30.66 89 ASN A O 1
ATOM 725 N N . PRO A 1 90 ? 31.589 -16.614 -13.105 1.00 37.91 90 PRO A N 1
ATOM 726 C CA . PRO A 1 90 ? 32.784 -16.043 -12.473 1.00 37.91 90 PRO A CA 1
ATOM 727 C C . PRO A 1 90 ? 33.932 -15.653 -13.424 1.00 37.91 90 PRO A C 1
ATOM 729 O O . PRO A 1 90 ? 34.904 -15.066 -12.959 1.00 37.91 90 PRO A O 1
ATOM 732 N N . HIS A 1 91 ? 33.856 -15.932 -14.732 1.00 34.88 91 HIS A N 1
ATOM 733 C CA . HIS A 1 91 ? 34.998 -15.718 -15.646 1.00 34.88 91 HIS A CA 1
ATOM 734 C C . HIS A 1 91 ? 34.823 -14.610 -16.689 1.00 34.88 91 HIS A C 1
ATOM 736 O O . HIS A 1 91 ? 35.734 -14.355 -17.472 1.00 34.88 91 HIS A O 1
ATOM 742 N N . ILE A 1 92 ? 33.686 -13.915 -16.695 1.00 38.31 92 ILE A N 1
ATOM 743 C CA . ILE A 1 92 ? 33.470 -12.748 -17.553 1.00 38.31 92 ILE A CA 1
ATOM 744 C C . ILE A 1 92 ? 32.740 -11.725 -16.694 1.00 38.31 92 ILE A C 1
ATOM 746 O O . ILE A 1 92 ? 31.611 -11.965 -16.275 1.00 38.31 92 ILE A O 1
ATOM 750 N N . GLN A 1 93 ? 33.385 -10.601 -16.397 1.00 33.47 93 GLN A N 1
ATOM 751 C CA . GLN A 1 93 ? 32.832 -9.502 -15.604 1.00 33.47 93 GLN A CA 1
ATOM 752 C C . GLN A 1 93 ? 31.732 -8.764 -16.403 1.00 33.47 93 GLN A C 1
ATOM 754 O O . GLN A 1 93 ? 31.868 -7.608 -16.783 1.00 33.47 93 GLN A O 1
ATOM 759 N N . MET A 1 94 ? 30.640 -9.464 -16.716 1.00 31.58 94 MET A N 1
ATOM 760 C CA . MET A 1 94 ? 29.472 -8.985 -17.451 1.00 31.58 94 MET A CA 1
ATOM 761 C C . MET A 1 94 ? 28.216 -9.531 -16.768 1.00 31.58 94 MET A C 1
ATOM 763 O O . MET A 1 94 ? 27.945 -10.731 -16.750 1.00 31.58 94 MET A O 1
ATOM 767 N N . ASN A 1 95 ? 27.439 -8.619 -16.181 1.00 31.81 95 ASN A N 1
ATOM 768 C CA . ASN A 1 95 ? 26.210 -8.907 -15.445 1.00 31.81 95 ASN A CA 1
ATOM 769 C C . ASN A 1 95 ? 25.072 -9.331 -16.392 1.00 31.81 95 ASN A C 1
ATOM 771 O O . ASN A 1 95 ? 24.136 -8.565 -16.631 1.00 31.81 95 ASN A O 1
ATOM 775 N N . TYR A 1 96 ? 25.107 -10.559 -16.907 1.00 36.84 96 TYR A N 1
ATOM 776 C CA . TYR A 1 96 ? 23.969 -11.170 -17.597 1.00 36.84 96 TYR A CA 1
ATOM 777 C C . TYR A 1 96 ? 22.946 -11.685 -16.583 1.00 36.84 96 TYR A C 1
ATOM 779 O O . TYR A 1 96 ? 22.720 -12.884 -16.460 1.00 36.84 96 TYR A O 1
ATOM 787 N N . THR A 1 97 ? 22.296 -10.785 -15.844 1.00 33.22 97 THR A N 1
ATOM 788 C CA . THR A 1 97 ? 21.048 -11.154 -15.172 1.00 33.22 97 THR A CA 1
ATOM 789 C C . THR A 1 97 ? 19.880 -10.696 -16.030 1.00 33.22 97 THR A C 1
ATOM 791 O O . THR A 1 97 ? 19.739 -9.525 -16.387 1.00 33.22 97 THR A O 1
ATOM 794 N N . SER A 1 98 ? 18.999 -11.646 -16.327 1.00 40.75 98 SER A N 1
ATOM 795 C CA . SER A 1 98 ? 17.704 -11.498 -16.996 1.00 40.75 98 SER A CA 1
ATOM 796 C C . SER A 1 98 ? 16.788 -10.414 -16.402 1.00 40.75 98 SER A C 1
ATOM 798 O O . SER A 1 98 ? 15.732 -10.142 -16.954 1.00 40.75 98 SER A O 1
ATOM 800 N N . SER A 1 99 ? 17.184 -9.732 -15.329 1.00 41.59 99 SER A N 1
ATOM 801 C CA . SER A 1 99 ? 16.420 -8.707 -14.628 1.00 41.59 99 SER A CA 1
ATOM 802 C C . SER A 1 99 ? 16.319 -7.373 -15.387 1.00 41.59 99 SER A C 1
ATOM 804 O O . SER A 1 99 ? 15.233 -6.795 -15.436 1.00 41.59 99 SER A O 1
ATOM 806 N N . LYS A 1 100 ? 17.390 -6.877 -16.029 1.00 38.22 100 LYS A N 1
ATOM 807 C CA . LYS A 1 100 ? 17.356 -5.596 -16.774 1.00 38.22 100 LYS A CA 1
ATOM 808 C C . LYS A 1 100 ? 16.529 -5.712 -18.052 1.00 38.22 100 LYS A C 1
ATOM 810 O O . LYS A 1 100 ? 15.609 -4.923 -18.264 1.00 38.22 100 LYS A O 1
ATOM 815 N N . THR A 1 101 ? 16.797 -6.743 -18.848 1.00 39.53 101 THR A N 1
ATOM 816 C CA . THR A 1 101 ? 16.071 -7.031 -20.088 1.00 39.53 101 THR A CA 1
ATOM 817 C C . THR A 1 101 ? 14.598 -7.310 -19.780 1.00 39.53 101 THR A C 1
ATOM 819 O O . THR A 1 101 ? 13.732 -6.643 -20.338 1.00 39.53 101 THR A O 1
ATOM 822 N N . GLN A 1 102 ? 14.273 -8.176 -18.809 1.00 39.66 102 GLN A N 1
ATOM 823 C CA . GLN A 1 102 ? 12.883 -8.505 -18.447 1.00 39.66 102 GLN A CA 1
ATOM 824 C C . GLN A 1 102 ? 12.102 -7.327 -17.830 1.00 39.66 102 GLN A C 1
ATOM 826 O O . GLN A 1 102 ? 10.907 -7.183 -18.099 1.00 39.66 102 GLN A O 1
ATOM 831 N N . ARG A 1 103 ? 12.748 -6.439 -17.055 1.00 41.91 103 ARG A N 1
ATOM 832 C CA . ARG A 1 103 ? 12.133 -5.175 -16.591 1.00 41.91 103 ARG A CA 1
ATOM 833 C C . ARG A 1 103 ? 11.807 -4.242 -17.758 1.00 41.91 103 ARG A C 1
ATOM 835 O O . ARG A 1 103 ? 10.736 -3.638 -17.778 1.00 41.91 103 ARG A O 1
ATOM 842 N N . ARG A 1 104 ? 12.700 -4.157 -18.745 1.00 45.41 104 ARG A N 1
ATOM 843 C CA . ARG A 1 104 ? 12.531 -3.324 -19.944 1.00 45.41 104 ARG A CA 1
ATOM 844 C C . ARG A 1 104 ? 11.438 -3.870 -20.871 1.00 45.41 104 ARG A C 1
ATOM 846 O O . ARG A 1 104 ? 10.619 -3.096 -21.358 1.00 45.41 104 ARG A O 1
ATOM 853 N N . TRP A 1 105 ? 11.338 -5.197 -20.987 1.00 37.22 105 TRP A N 1
ATOM 854 C CA . TRP A 1 105 ? 10.224 -5.906 -21.628 1.00 37.22 105 TRP A CA 1
ATOM 855 C C . TRP A 1 105 ? 8.869 -5.601 -20.976 1.00 37.22 105 TRP A C 1
ATOM 857 O O . TRP A 1 105 ? 7.901 -5.322 -21.681 1.00 37.22 105 TRP A O 1
ATOM 867 N N . ARG A 1 106 ? 8.785 -5.591 -19.637 1.00 40.09 106 ARG A N 1
ATOM 868 C CA . ARG A 1 106 ? 7.548 -5.259 -18.902 1.00 40.09 106 ARG A CA 1
ATOM 869 C C . ARG A 1 106 ? 7.087 -3.819 -19.131 1.00 40.09 106 ARG A C 1
ATOM 871 O O . ARG A 1 106 ? 5.908 -3.601 -19.377 1.00 40.09 106 ARG A O 1
ATOM 878 N N . ARG A 1 107 ? 7.997 -2.839 -19.136 1.00 42.78 107 ARG A N 1
ATOM 879 C CA . ARG A 1 107 ? 7.631 -1.429 -19.387 1.00 42.78 107 ARG A CA 1
ATOM 880 C C . ARG A 1 107 ? 6.963 -1.198 -20.750 1.00 42.78 107 ARG A C 1
ATOM 882 O O . ARG A 1 107 ? 6.201 -0.253 -20.876 1.00 42.78 107 ARG A O 1
ATOM 889 N N . ARG A 1 108 ? 7.251 -2.037 -21.755 1.00 41.53 108 ARG A N 1
ATOM 890 C CA . ARG A 1 108 ? 6.765 -1.864 -23.138 1.00 41.53 108 ARG A CA 1
ATOM 891 C C . ARG A 1 108 ? 5.630 -2.821 -23.547 1.00 41.53 108 ARG A C 1
ATOM 893 O O . ARG A 1 108 ? 4.935 -2.528 -24.507 1.00 41.53 108 ARG A O 1
ATOM 900 N N . THR A 1 109 ? 5.431 -3.946 -22.846 1.00 36.81 109 THR A N 1
ATOM 901 C CA . THR A 1 109 ? 4.404 -4.971 -23.178 1.00 36.81 109 THR A CA 1
ATOM 902 C C . THR A 1 109 ? 3.114 -4.865 -22.365 1.00 36.81 109 THR A C 1
ATOM 904 O O . THR A 1 109 ? 2.099 -5.445 -22.752 1.00 36.81 109 THR A O 1
ATOM 907 N N . THR A 1 110 ? 3.138 -4.165 -21.230 1.00 35.00 110 THR A N 1
ATOM 908 C CA . THR A 1 110 ? 1.957 -3.995 -20.378 1.00 35.00 110 THR A CA 1
ATOM 909 C C . THR A 1 110 ? 1.343 -2.624 -20.623 1.00 35.00 110 THR A C 1
ATOM 911 O O . THR A 1 110 ? 1.856 -1.617 -20.148 1.00 35.00 110 THR A O 1
ATOM 914 N N . THR A 1 111 ? 0.203 -2.591 -21.314 1.00 33.75 111 THR A N 1
ATOM 915 C CA . THR A 1 111 ? -0.807 -1.531 -21.164 1.00 33.75 111 THR A CA 1
ATOM 916 C C . THR A 1 111 ? -1.447 -1.680 -19.779 1.00 33.75 111 THR A C 1
ATOM 918 O O . THR A 1 111 ? -2.610 -2.046 -19.635 1.00 33.75 111 THR A O 1
ATOM 921 N N . THR A 1 112 ? -0.644 -1.499 -18.739 1.00 36.06 112 THR A N 1
ATOM 922 C CA . THR A 1 112 ? -1.093 -1.374 -17.357 1.00 36.06 112 THR A CA 1
ATOM 923 C C . THR A 1 112 ? -0.705 0.036 -16.978 1.00 36.06 112 THR A C 1
ATOM 925 O O . THR A 1 112 ? 0.481 0.353 -16.922 1.00 36.06 112 THR A O 1
ATOM 928 N N . SER A 1 113 ? -1.719 0.890 -16.900 1.00 33.31 113 SER A N 1
ATOM 929 C CA . SER A 1 113 ? -1.602 2.324 -16.697 1.00 33.31 113 SER A CA 1
ATOM 930 C C . SER A 1 113 ? -0.542 2.649 -15.644 1.00 33.31 113 SER A C 1
ATOM 932 O O . SER A 1 113 ? -0.607 2.178 -14.513 1.00 33.31 113 SER A O 1
ATOM 934 N N . THR A 1 114 ? 0.444 3.458 -16.018 1.00 39.56 114 THR A N 1
ATOM 935 C CA . THR A 1 114 ? 1.542 3.939 -15.159 1.00 39.56 114 THR A CA 1
ATOM 936 C C . THR A 1 114 ? 1.066 4.960 -14.107 1.00 39.56 114 THR A C 1
ATOM 938 O O . THR A 1 114 ? 1.861 5.727 -13.564 1.00 39.56 114 THR A O 1
ATOM 941 N N . THR A 1 115 ? -0.236 5.014 -13.845 1.00 51.09 115 THR A N 1
ATOM 942 C CA . THR A 1 115 ? -0.884 5.960 -12.941 1.00 51.09 115 THR A CA 1
ATOM 943 C C . THR A 1 115 ? -1.022 5.302 -11.567 1.00 51.09 115 THR A C 1
ATOM 945 O O . THR A 1 115 ? -1.345 4.115 -11.465 1.00 51.09 115 THR A O 1
ATOM 948 N N . LEU A 1 116 ? -0.681 6.038 -10.507 1.00 58.97 116 LEU A N 1
ATOM 949 C CA . LEU A 1 116 ? -0.480 5.519 -9.149 1.00 58.97 116 LEU A CA 1
ATOM 950 C C . LEU A 1 116 ? -1.688 4.720 -8.640 1.00 58.97 116 LEU A C 1
ATOM 952 O O . LEU A 1 116 ? -1.484 3.755 -7.897 1.00 58.97 116 LEU A O 1
ATOM 956 N N . PHE A 1 117 ? -2.900 5.104 -9.053 1.00 70.88 117 PHE A N 1
ATOM 957 C CA . PHE A 1 117 ? -4.163 4.546 -8.559 1.00 70.88 117 PHE A CA 1
ATOM 958 C C . PHE A 1 117 ? -4.980 3.745 -9.589 1.00 70.88 117 PHE A C 1
ATOM 960 O O . PHE A 1 117 ? -6.011 3.179 -9.226 1.00 70.88 117 PHE A O 1
ATOM 967 N N . ALA A 1 118 ? -4.558 3.648 -10.860 1.00 59.72 118 ALA A N 1
ATOM 968 C CA . ALA A 1 118 ? -5.415 3.113 -11.941 1.00 59.72 118 ALA A CA 1
ATOM 969 C C . ALA A 1 118 ? -5.943 1.692 -11.731 1.00 59.72 118 ALA A C 1
ATOM 971 O O . ALA A 1 118 ? -6.967 1.322 -12.307 1.00 59.72 118 ALA A O 1
ATOM 972 N N . ASP A 1 119 ? -5.229 0.881 -10.957 1.00 69.81 119 ASP A N 1
ATOM 973 C CA . ASP A 1 119 ? -5.570 -0.522 -10.756 1.00 69.81 119 ASP A CA 1
ATOM 974 C C . ASP A 1 119 ? -6.073 -0.829 -9.343 1.00 69.81 119 ASP A C 1
ATOM 976 O O . ASP A 1 119 ? -6.429 -1.975 -9.075 1.00 69.81 119 ASP A O 1
ATOM 980 N N . ASP A 1 120 ? -6.168 0.161 -8.451 1.00 77.06 120 ASP A N 1
ATOM 981 C CA . ASP A 1 120 ? -6.546 -0.077 -7.053 1.00 77.06 120 ASP A CA 1
ATOM 982 C C . ASP A 1 120 ? -7.956 -0.690 -6.945 1.00 77.06 120 ASP A C 1
ATOM 984 O O . ASP A 1 120 ? -8.175 -1.630 -6.179 1.00 77.06 120 ASP A O 1
ATOM 988 N N . ALA A 1 121 ? -8.896 -0.261 -7.796 1.00 74.62 121 ALA A N 1
ATOM 989 C CA . ALA A 1 121 ? -10.246 -0.831 -7.856 1.00 74.62 121 ALA A CA 1
ATOM 990 C C . ALA A 1 121 ? -10.261 -2.326 -8.216 1.00 74.62 121 ALA A C 1
ATOM 992 O O . ALA A 1 121 ? -11.125 -3.068 -7.751 1.00 74.62 121 ALA A O 1
ATOM 993 N N . LYS A 1 122 ? -9.285 -2.795 -9.004 1.00 78.44 122 LYS A N 1
ATOM 994 C CA . LYS A 1 122 ? -9.169 -4.210 -9.395 1.00 78.44 122 LYS A CA 1
ATOM 995 C C . LYS A 1 122 ? -8.671 -5.088 -8.249 1.00 78.44 122 LYS A C 1
ATOM 9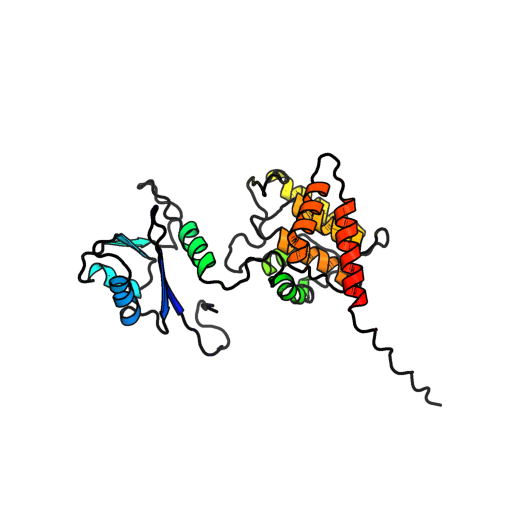97 O O . LYS A 1 122 ? -8.850 -6.302 -8.309 1.00 78.44 122 LYS A O 1
ATOM 1002 N N . LEU A 1 123 ? -8.051 -4.491 -7.230 1.00 79.69 123 LEU A N 1
ATOM 1003 C CA . LEU A 1 123 ? -7.530 -5.195 -6.060 1.00 79.69 123 LEU A CA 1
ATOM 1004 C C . LEU A 1 123 ? -8.593 -5.375 -4.969 1.00 79.69 123 LEU A C 1
ATOM 1006 O O . LEU A 1 123 ? -8.515 -6.338 -4.214 1.00 79.69 123 LEU A O 1
ATOM 1010 N N . LEU A 1 124 ? -9.615 -4.512 -4.910 1.00 78.50 124 LEU A N 1
ATOM 1011 C CA . LEU A 1 124 ? -10.662 -4.570 -3.881 1.00 78.50 124 LEU A CA 1
ATOM 1012 C C . LEU A 1 124 ? -11.366 -5.932 -3.748 1.00 78.50 124 LEU A C 1
ATOM 1014 O O . LEU A 1 124 ? -11.553 -6.368 -2.611 1.00 78.50 124 LEU A O 1
ATOM 1018 N N . PRO A 1 125 ? -11.714 -6.659 -4.834 1.00 80.06 125 PRO A N 1
ATOM 1019 C CA . PRO A 1 125 ? -12.333 -7.979 -4.701 1.00 80.06 125 PRO A CA 1
ATOM 1020 C C . PRO A 1 125 ? -11.473 -8.986 -3.927 1.00 80.06 125 PRO A C 1
ATOM 1022 O O . PRO A 1 125 ? -12.007 -9.960 -3.399 1.00 80.06 125 PRO A O 1
ATOM 1025 N N . ALA A 1 126 ? -10.154 -8.772 -3.833 1.00 74.06 126 ALA A N 1
ATOM 1026 C CA . ALA A 1 126 ? -9.285 -9.634 -3.046 1.00 74.06 126 ALA A CA 1
ATOM 1027 C C . ALA A 1 126 ? -9.625 -9.601 -1.552 1.00 74.06 126 ALA A C 1
ATOM 1029 O O . ALA A 1 126 ? -9.533 -10.640 -0.909 1.00 74.06 126 ALA A O 1
ATOM 1030 N N . LEU A 1 127 ? -10.105 -8.468 -1.031 1.00 78.12 127 LEU A N 1
ATOM 1031 C CA . LEU A 1 127 ? -10.471 -8.291 0.380 1.00 78.12 127 LEU A CA 1
ATOM 1032 C C . LEU A 1 127 ? -11.694 -9.117 0.807 1.00 78.12 127 LEU A C 1
ATOM 1034 O O . LEU A 1 127 ? -11.935 -9.308 1.996 1.00 78.12 127 LEU A O 1
ATOM 1038 N N . LEU A 1 128 ? -12.465 -9.626 -0.156 1.00 77.69 128 LEU A N 1
ATOM 1039 C CA . LEU A 1 128 ? -13.635 -10.469 0.094 1.00 77.69 128 LEU A CA 1
ATOM 1040 C C . LEU A 1 128 ? -13.280 -11.959 0.212 1.00 77.69 128 LEU A C 1
ATOM 1042 O O . LEU A 1 128 ? -14.154 -12.783 0.476 1.00 77.69 128 LEU A O 1
ATOM 1046 N N . LYS A 1 129 ? -12.013 -12.336 -0.006 1.00 74.31 129 LYS A N 1
ATOM 1047 C CA . LYS A 1 129 ? -11.576 -13.733 0.106 1.00 74.31 129 LYS A CA 1
ATOM 1048 C C . LYS A 1 129 ? -11.644 -14.210 1.564 1.00 74.31 129 LYS A C 1
ATOM 1050 O O . LYS A 1 129 ? -11.400 -13.410 2.466 1.00 74.31 129 LYS A O 1
ATOM 1055 N N . PRO A 1 130 ? -11.881 -15.516 1.806 1.00 70.69 130 PRO A N 1
ATOM 1056 C CA . PRO A 1 130 ? -11.959 -16.071 3.159 1.00 70.69 130 PRO A CA 1
ATOM 1057 C C . PRO A 1 130 ? -10.747 -15.758 4.048 1.00 70.69 130 PRO A C 1
ATOM 1059 O O . PRO A 1 130 ? -10.933 -15.492 5.228 1.00 70.69 130 PRO A O 1
ATOM 1062 N N . GLY A 1 131 ? -9.534 -15.704 3.478 1.00 70.06 131 GLY A N 1
ATOM 1063 C CA . GLY A 1 131 ? -8.299 -15.370 4.211 1.00 70.06 131 GLY A CA 1
ATOM 1064 C C . GLY A 1 131 ? -8.291 -13.979 4.860 1.00 70.06 131 GLY A C 1
ATOM 1065 O O . GLY A 1 131 ? -7.561 -13.749 5.816 1.00 70.06 131 GLY A O 1
ATOM 1066 N N . PHE A 1 132 ? -9.164 -13.069 4.413 1.00 71.69 132 PHE A N 1
ATOM 1067 C CA . PHE A 1 132 ? -9.313 -11.728 4.987 1.00 71.69 132 PHE A CA 1
ATOM 1068 C C . PHE A 1 132 ? -10.561 -11.572 5.864 1.00 71.69 132 PHE A C 1
ATOM 1070 O O . PHE A 1 132 ? -10.764 -10.517 6.462 1.00 71.69 132 PHE A O 1
ATOM 1077 N N . GLN A 1 133 ? -11.393 -12.608 5.994 1.00 72.12 133 GLN A N 1
ATOM 1078 C CA . GLN A 1 133 ? -12.554 -12.614 6.892 1.00 72.12 133 GLN A CA 1
ATOM 1079 C C . GLN A 1 133 ? -12.144 -13.049 8.306 1.00 72.12 133 GLN A C 1
ATOM 1081 O O . GLN A 1 133 ? -12.724 -13.962 8.887 1.00 72.12 133 GLN A O 1
ATOM 1086 N N . VAL A 1 134 ? -11.112 -12.400 8.845 1.00 70.38 134 VAL A N 1
ATOM 1087 C CA . VAL A 1 134 ? -10.522 -12.720 10.150 1.00 70.38 134 VAL A CA 1
ATOM 1088 C C . VAL A 1 134 ? -10.904 -11.680 11.206 1.00 70.38 134 VAL A C 1
ATOM 1090 O O . VAL A 1 134 ? -11.206 -10.524 10.893 1.00 70.38 134 VAL A O 1
ATOM 1093 N N . GLU A 1 135 ? -10.928 -12.101 12.471 1.00 72.56 135 GLU A N 1
ATOM 1094 C CA . GLU A 1 135 ? -11.127 -11.213 13.631 1.00 72.56 135 GLU A CA 1
ATOM 1095 C C . GLU A 1 135 ? -9.809 -10.615 14.132 1.00 72.56 135 GLU A C 1
ATOM 1097 O O . GLU A 1 135 ? -9.792 -9.515 14.678 1.00 72.56 135 GLU A O 1
ATOM 1102 N N . GLN A 1 136 ? -8.699 -11.322 13.907 1.00 74.75 136 GLN A N 1
ATOM 1103 C CA . GLN A 1 136 ? -7.349 -10.882 14.240 1.00 74.75 136 GLN A CA 1
ATOM 1104 C C . GLN A 1 136 ? -6.402 -11.171 13.078 1.00 74.75 136 GLN A C 1
ATOM 1106 O O . GLN A 1 136 ? -6.482 -12.216 12.432 1.00 74.75 136 GLN A O 1
ATOM 1111 N N . PHE A 1 137 ? -5.484 -10.246 12.830 1.00 72.31 137 PHE A N 1
ATOM 1112 C CA . PHE A 1 137 ? -4.431 -10.383 11.838 1.00 72.31 137 PHE A CA 1
ATOM 1113 C C . PHE A 1 137 ? -3.199 -11.036 12.458 1.00 72.31 137 PHE A C 1
ATOM 1115 O O . PHE A 1 137 ? -2.700 -10.604 13.495 1.00 72.31 137 PHE A O 1
ATOM 1122 N N . THR A 1 138 ? -2.660 -12.045 11.787 1.00 74.56 138 THR A N 1
ATOM 1123 C CA . THR A 1 138 ? -1.269 -12.470 11.973 1.00 74.56 138 THR A CA 1
ATOM 1124 C C . THR A 1 138 ? -0.403 -11.802 10.897 1.00 74.56 138 THR A C 1
ATOM 1126 O O . THR A 1 138 ? -0.863 -10.922 10.170 1.00 74.56 138 THR A O 1
ATOM 1129 N N . LEU A 1 139 ? 0.864 -12.196 10.768 1.00 71.56 139 LEU A N 1
ATOM 1130 C CA . LEU A 1 139 ? 1.728 -11.701 9.690 1.00 71.56 139 LEU A CA 1
ATOM 1131 C C . LEU A 1 139 ? 1.280 -12.200 8.302 1.00 71.56 139 LEU A C 1
ATOM 1133 O O . LEU A 1 139 ? 1.502 -11.528 7.297 1.00 71.56 139 LEU A O 1
ATOM 1137 N N . GLU A 1 140 ? 0.618 -13.356 8.248 1.00 71.12 140 GLU A N 1
ATOM 1138 C CA . GLU A 1 140 ? 0.227 -14.028 7.008 1.00 71.12 140 GLU A CA 1
ATOM 1139 C C . GLU A 1 140 ? -0.758 -13.201 6.158 1.00 71.12 140 GLU A C 1
ATOM 1141 O O . GLU A 1 140 ? -0.418 -12.938 5.005 1.00 71.12 140 GLU A O 1
ATOM 1146 N N . PRO A 1 141 ? -1.871 -12.648 6.687 1.00 70.56 141 PRO A N 1
ATOM 1147 C CA . PRO A 1 141 ? -2.740 -11.754 5.916 1.00 70.56 141 PRO A CA 1
ATOM 1148 C C . PRO A 1 141 ? -2.026 -10.536 5.309 1.00 70.56 141 PRO A C 1
ATOM 1150 O O . PRO A 1 141 ? -2.360 -10.109 4.207 1.00 70.56 141 PRO A O 1
ATOM 1153 N N . PHE A 1 142 ? -1.006 -9.973 5.968 1.00 72.88 142 PHE A N 1
ATOM 1154 C CA . PHE A 1 142 ? -0.223 -8.874 5.382 1.00 72.88 142 PHE A CA 1
ATOM 1155 C C . PHE A 1 142 ? 0.607 -9.337 4.179 1.00 72.88 142 PHE A C 1
ATOM 1157 O O . PHE A 1 142 ? 0.739 -8.606 3.192 1.00 72.88 142 PHE A O 1
ATOM 1164 N N . PHE A 1 143 ? 1.140 -10.557 4.226 1.00 74.19 143 PHE A N 1
ATOM 1165 C CA . PHE A 1 143 ? 1.805 -11.171 3.080 1.00 74.19 143 PHE A CA 1
ATOM 1166 C C . PHE A 1 143 ? 0.819 -11.537 1.977 1.00 74.19 143 PHE A C 1
ATOM 1168 O O . PHE A 1 143 ? 1.135 -11.314 0.810 1.00 74.19 143 PHE A O 1
ATOM 1175 N N . GLU A 1 144 ? -0.380 -12.008 2.317 1.00 76.56 144 GLU A N 1
ATOM 1176 C CA . GLU A 1 144 ? -1.445 -12.252 1.344 1.00 76.56 144 GLU A CA 1
ATOM 1177 C C . GLU A 1 144 ? -1.858 -10.961 0.628 1.00 76.56 144 GLU A C 1
ATOM 1179 O O . GLU A 1 144 ? -1.902 -10.944 -0.601 1.00 76.56 144 GLU A O 1
ATOM 1184 N N . LEU A 1 145 ? -2.057 -9.848 1.350 1.00 78.44 145 LEU A N 1
ATOM 1185 C CA . LEU A 1 145 ? -2.324 -8.537 0.738 1.00 78.44 145 LEU A CA 1
ATOM 1186 C C . LEU A 1 145 ? -1.221 -8.154 -0.256 1.00 78.44 145 LEU A C 1
ATOM 1188 O O . LEU A 1 145 ? -1.499 -7.731 -1.380 1.00 78.44 145 LEU A O 1
ATOM 1192 N N . HIS A 1 146 ? 0.040 -8.331 0.136 1.00 82.88 146 HIS A N 1
ATOM 1193 C CA . HIS A 1 146 ? 1.172 -8.027 -0.730 1.00 82.88 146 HIS A CA 1
ATOM 1194 C C . HIS A 1 146 ? 1.252 -8.975 -1.944 1.00 82.88 146 HIS A C 1
ATOM 1196 O O . HIS A 1 146 ? 1.566 -8.534 -3.052 1.00 82.88 146 HIS A O 1
ATOM 1202 N N . LEU A 1 147 ? 0.910 -10.256 -1.788 1.00 78.06 147 LEU A N 1
ATOM 1203 C CA . LEU A 1 147 ? 0.830 -11.227 -2.884 1.00 78.06 147 LEU A CA 1
ATOM 1204 C C . LEU A 1 147 ? -0.262 -10.876 -3.904 1.00 78.06 147 LEU A C 1
ATOM 1206 O O . LEU A 1 147 ? -0.067 -11.114 -5.096 1.00 78.06 147 LEU A O 1
ATOM 1210 N N . GLU A 1 148 ? -1.382 -10.295 -3.471 1.00 81.50 148 GLU A N 1
ATOM 1211 C CA . GLU A 1 148 ? -2.453 -9.832 -4.368 1.00 81.50 148 GLU A CA 1
ATOM 1212 C C . GLU A 1 148 ? -2.029 -8.622 -5.208 1.00 81.50 148 GLU A C 1
ATOM 1214 O O . GLU A 1 148 ? -2.444 -8.469 -6.357 1.00 81.50 148 GLU A O 1
ATOM 1219 N N . VAL A 1 149 ? -1.162 -7.779 -4.651 1.00 81.25 149 VAL A N 1
ATOM 1220 C CA . VAL A 1 149 ? -0.623 -6.578 -5.300 1.00 81.25 149 VAL A CA 1
ATOM 1221 C C . VAL A 1 149 ? 0.514 -6.898 -6.274 1.00 81.25 149 VAL A C 1
ATOM 1223 O O . VAL A 1 149 ? 0.750 -6.175 -7.254 1.00 81.25 149 VAL A O 1
ATOM 1226 N N . MET A 1 150 ? 1.286 -7.935 -5.976 1.00 77.31 150 MET A N 1
ATOM 1227 C CA . MET A 1 150 ? 2.497 -8.260 -6.712 1.00 77.31 150 MET A CA 1
ATOM 1228 C C . MET A 1 150 ? 2.231 -9.187 -7.891 1.00 77.31 150 MET A C 1
ATOM 1230 O O . MET A 1 150 ? 1.265 -9.943 -7.952 1.00 77.31 150 MET A O 1
ATOM 1234 N N . ASP A 1 151 ? 3.134 -9.146 -8.871 1.00 71.75 151 ASP A N 1
ATOM 1235 C CA . ASP A 1 151 ? 3.107 -10.156 -9.919 1.00 71.75 151 ASP A CA 1
ATOM 1236 C C . ASP A 1 151 ? 3.410 -11.516 -9.290 1.00 71.75 151 ASP A C 1
ATOM 1238 O O . ASP A 1 151 ? 4.464 -11.689 -8.685 1.00 71.75 151 ASP A O 1
ATOM 1242 N N . ARG A 1 152 ? 2.524 -12.494 -9.499 1.00 63.62 152 ARG A N 1
ATOM 1243 C CA . ARG A 1 152 ? 2.663 -13.870 -8.992 1.00 63.62 152 ARG A CA 1
ATOM 1244 C C . ARG A 1 152 ? 3.963 -14.580 -9.394 1.00 63.62 152 ARG A C 1
ATOM 1246 O O . ARG A 1 152 ? 4.250 -15.661 -8.892 1.00 63.62 152 ARG A O 1
ATOM 1253 N N . ARG A 1 153 ? 4.727 -14.023 -10.337 1.00 65.56 153 ARG A N 1
ATOM 1254 C CA . ARG A 1 153 ? 6.042 -14.522 -10.765 1.00 65.56 153 ARG A CA 1
ATOM 1255 C C . ARG A 1 153 ? 7.213 -13.870 -10.026 1.00 65.56 153 ARG A C 1
ATOM 1257 O O . ARG A 1 153 ? 8.338 -14.320 -10.226 1.00 65.56 153 ARG A O 1
ATOM 1264 N N . ASP A 1 154 ? 6.996 -12.803 -9.256 1.00 70.38 154 ASP A N 1
ATOM 1265 C CA . ASP A 1 154 ? 8.049 -12.218 -8.422 1.00 70.38 154 ASP A CA 1
ATOM 1266 C C . ASP A 1 154 ? 8.257 -13.116 -7.203 1.00 70.38 154 ASP A C 1
ATOM 1268 O O . ASP A 1 154 ? 7.386 -13.248 -6.348 1.00 70.38 154 ASP A O 1
ATOM 1272 N N . THR A 1 155 ? 9.428 -13.741 -7.127 1.00 71.75 155 THR A N 1
ATOM 1273 C CA . THR A 1 155 ? 9.794 -14.660 -6.044 1.00 71.75 155 THR A CA 1
ATOM 1274 C C . THR A 1 155 ? 9.985 -13.963 -4.699 1.00 71.75 155 THR A C 1
ATOM 1276 O O . THR A 1 155 ? 10.197 -14.639 -3.702 1.00 71.75 155 THR A O 1
ATOM 1279 N N . ARG A 1 156 ? 9.947 -12.625 -4.666 1.00 71.00 156 ARG A N 1
ATOM 1280 C CA . ARG A 1 156 ? 10.017 -11.811 -3.443 1.00 71.00 156 ARG A CA 1
ATOM 1281 C C . ARG A 1 156 ? 8.645 -11.292 -3.012 1.00 71.00 156 ARG A C 1
ATOM 1283 O O . ARG A 1 156 ? 8.548 -10.555 -2.033 1.00 71.00 156 ARG A O 1
ATOM 1290 N N . ALA A 1 157 ? 7.588 -11.616 -3.758 1.00 71.50 157 ALA A N 1
ATOM 1291 C CA . ALA A 1 157 ? 6.227 -11.325 -3.334 1.00 71.50 157 ALA A CA 1
ATOM 1292 C C . ALA A 1 157 ? 5.932 -12.074 -2.023 1.00 71.50 157 ALA A C 1
ATOM 1294 O O . ALA A 1 157 ? 6.325 -13.224 -1.859 1.00 71.50 157 ALA A O 1
ATOM 1295 N N . GLY A 1 158 ? 5.280 -11.402 -1.076 1.00 70.94 158 GLY A N 1
ATOM 1296 C CA . GLY A 1 158 ? 5.071 -11.924 0.280 1.00 70.94 158 GLY A CA 1
ATOM 1297 C C . GLY A 1 158 ? 6.322 -12.011 1.172 1.00 70.94 158 GLY A C 1
ATOM 1298 O O . GLY A 1 158 ? 6.210 -12.521 2.278 1.00 70.94 158 GLY A O 1
ATOM 1299 N N . CYS A 1 159 ? 7.495 -11.521 0.750 1.00 77.25 159 CYS A N 1
ATOM 1300 C CA . CYS A 1 159 ? 8.716 -11.568 1.567 1.00 77.25 159 CYS A CA 1
ATOM 1301 C C . CYS A 1 159 ? 9.132 -10.181 2.059 1.00 77.25 159 CYS A C 1
ATOM 1303 O O . CYS A 1 159 ? 9.184 -9.235 1.268 1.00 77.25 159 CYS A O 1
ATOM 1305 N N . LEU A 1 160 ? 9.502 -10.083 3.340 1.00 81.69 160 LEU A N 1
ATOM 1306 C CA . LEU A 1 160 ? 10.135 -8.882 3.883 1.00 81.69 160 LEU A CA 1
ATOM 1307 C C . LEU A 1 160 ? 11.461 -8.601 3.161 1.00 81.69 160 LEU A C 1
ATOM 1309 O O . LEU A 1 160 ? 12.161 -9.525 2.736 1.00 81.69 160 LEU A O 1
ATOM 1313 N N . ARG A 1 161 ? 11.812 -7.324 3.011 1.00 85.81 161 ARG A N 1
ATOM 1314 C CA . ARG A 1 161 ? 13.122 -6.925 2.497 1.00 85.81 161 ARG A CA 1
ATOM 1315 C C . ARG A 1 161 ? 14.207 -7.236 3.522 1.00 85.81 161 ARG A C 1
ATOM 1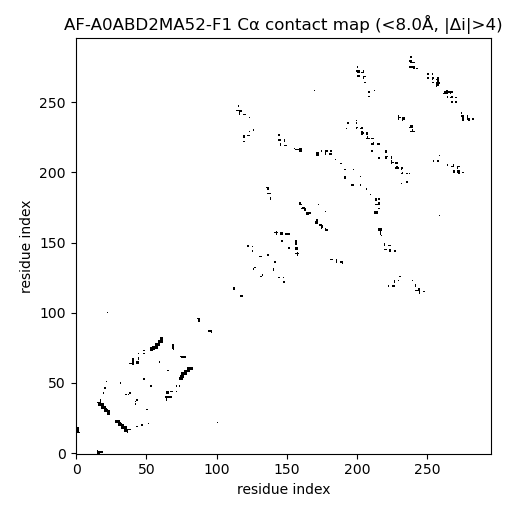317 O O . ARG A 1 161 ? 13.974 -7.204 4.722 1.00 85.81 161 ARG A O 1
ATOM 1324 N N . THR A 1 162 ? 15.404 -7.484 3.015 1.00 80.56 162 THR A N 1
ATOM 1325 C CA . THR A 1 162 ? 16.593 -7.823 3.811 1.00 80.56 162 THR A CA 1
ATOM 1326 C C . THR A 1 162 ? 17.759 -6.888 3.490 1.00 80.56 162 THR A C 1
ATOM 1328 O O . THR A 1 162 ? 18.917 -7.276 3.600 1.00 80.56 162 THR A O 1
ATOM 1331 N N . PHE A 1 163 ? 17.454 -5.715 2.937 1.00 80.44 163 PHE A N 1
ATOM 1332 C CA . PHE A 1 163 ? 18.435 -4.725 2.518 1.00 80.44 163 PHE A CA 1
ATOM 1333 C C . PHE A 1 163 ? 17.857 -3.319 2.612 1.00 80.44 163 PHE A C 1
ATOM 1335 O O . PHE A 1 163 ? 16.635 -3.125 2.568 1.00 80.44 163 PHE A O 1
ATOM 1342 N N . GLU A 1 164 ? 18.757 -2.348 2.710 1.00 87.62 164 GLU A N 1
ATOM 1343 C CA . GLU A 1 164 ? 18.402 -0.937 2.739 1.00 87.62 164 GLU A CA 1
ATOM 1344 C C . GLU A 1 164 ? 17.965 -0.424 1.374 1.00 87.62 164 GLU A C 1
ATOM 1346 O O . GLU A 1 164 ? 18.414 -0.883 0.319 1.00 87.62 164 GLU A O 1
ATOM 1351 N N . MET A 1 165 ? 17.055 0.540 1.394 1.00 85.12 165 MET A N 1
ATOM 1352 C CA . MET A 1 165 ? 16.537 1.167 0.190 1.00 85.12 165 MET A CA 1
ATOM 1353 C C . MET A 1 165 ? 16.104 2.592 0.480 1.00 85.12 165 MET A C 1
ATOM 1355 O O . MET A 1 165 ? 15.760 2.909 1.606 1.00 85.12 165 MET A O 1
ATOM 1359 N N . THR A 1 166 ? 16.040 3.410 -0.562 1.00 83.50 166 THR A N 1
ATOM 1360 C CA . THR A 1 166 ? 15.542 4.785 -0.483 1.00 83.50 166 THR A CA 1
ATOM 1361 C C . THR A 1 166 ? 14.318 4.920 -1.383 1.00 83.50 166 THR A C 1
ATOM 1363 O O . THR A 1 166 ? 14.243 4.300 -2.452 1.00 83.50 166 THR A O 1
ATOM 1366 N N . VAL A 1 167 ? 13.337 5.711 -0.953 1.00 78.00 167 VAL A N 1
ATOM 1367 C CA . VAL A 1 167 ? 12.069 5.927 -1.656 1.00 78.00 167 VAL A CA 1
ATOM 1368 C C . VAL A 1 167 ? 11.897 7.425 -1.897 1.00 78.00 167 VAL A C 1
ATOM 1370 O O . VAL A 1 167 ? 11.351 8.139 -1.064 1.00 78.00 167 VAL A O 1
ATOM 1373 N N . GLY A 1 168 ? 12.375 7.914 -3.043 1.00 79.88 168 GLY A N 1
ATOM 1374 C CA . GLY A 1 168 ? 12.520 9.360 -3.241 1.00 79.88 168 GLY A CA 1
ATOM 1375 C C . GLY A 1 168 ? 13.578 9.901 -2.280 1.00 79.88 168 GLY A C 1
ATOM 1376 O O . GLY A 1 168 ? 14.668 9.342 -2.238 1.00 79.88 168 GLY A O 1
ATOM 1377 N N . ASP A 1 169 ? 13.221 10.907 -1.484 1.00 78.25 169 ASP A N 1
ATOM 1378 C CA . ASP A 1 169 ? 14.079 11.477 -0.430 1.00 78.25 169 ASP A CA 1
ATOM 1379 C C . ASP A 1 169 ? 13.809 10.865 0.958 1.00 78.25 169 ASP A C 1
ATOM 1381 O O . ASP A 1 169 ? 14.358 11.308 1.963 1.00 78.25 169 ASP A O 1
ATOM 1385 N N . PHE A 1 170 ? 12.935 9.856 1.033 1.00 79.00 170 PHE A N 1
ATOM 1386 C CA . PHE A 1 170 ? 12.598 9.171 2.276 1.00 79.00 170 PHE A CA 1
ATOM 1387 C C . PHE A 1 170 ? 13.466 7.926 2.474 1.00 79.00 170 PHE A C 1
ATOM 1389 O O . PHE A 1 170 ? 13.497 7.026 1.623 1.00 79.00 170 PHE A O 1
ATOM 1396 N N . GLU A 1 171 ? 14.115 7.854 3.633 1.00 84.44 171 GLU A N 1
ATOM 1397 C CA . GLU A 1 171 ? 14.778 6.652 4.128 1.00 84.44 171 GLU A CA 1
ATOM 1398 C C . GLU A 1 171 ? 13.826 5.903 5.078 1.00 84.44 171 GLU A C 1
ATOM 1400 O O . GLU A 1 171 ? 13.477 6.420 6.142 1.00 84.44 171 GLU A O 1
ATOM 1405 N N . PRO A 1 172 ? 13.350 4.706 4.692 1.00 88.50 172 PRO A N 1
ATOM 1406 C CA . PRO A 1 172 ? 12.535 3.871 5.552 1.00 88.50 172 PRO A CA 1
ATOM 1407 C C . PRO A 1 172 ? 13.367 3.277 6.689 1.00 88.50 172 PRO A C 1
ATOM 1409 O O . PRO A 1 172 ? 14.588 3.391 6.735 1.00 88.50 172 PRO A O 1
ATOM 1412 N N . MET A 1 173 ? 12.678 2.578 7.587 1.00 89.44 173 MET A N 1
ATOM 1413 C CA . MET A 1 173 ? 13.285 1.853 8.704 1.00 89.44 173 MET A CA 1
ATOM 1414 C C . MET A 1 173 ? 14.484 0.975 8.278 1.00 89.44 173 MET A C 1
ATOM 1416 O O . MET A 1 173 ? 14.454 0.420 7.183 1.00 89.44 173 MET A O 1
ATOM 1420 N N . PRO A 1 174 ? 15.513 0.755 9.107 1.00 91.50 174 PRO A N 1
ATOM 1421 C CA . PRO A 1 174 ? 16.568 -0.204 8.780 1.00 91.50 174 PRO A CA 1
ATOM 1422 C C . PRO A 1 174 ? 16.001 -1.605 8.513 1.00 91.50 174 PRO A C 1
ATOM 1424 O O . PRO A 1 174 ? 15.075 -2.062 9.187 1.00 91.50 174 PRO A O 1
ATOM 1427 N N . SER A 1 175 ? 16.526 -2.307 7.511 1.00 88.75 175 SER A N 1
ATOM 1428 C CA . SER A 1 175 ? 16.018 -3.621 7.088 1.00 88.75 175 SER A CA 1
ATOM 1429 C C . SER A 1 175 ? 16.079 -4.685 8.182 1.00 88.75 175 SER A C 1
ATOM 1431 O O . SER A 1 175 ? 15.225 -5.570 8.217 1.00 88.75 175 SER A O 1
ATOM 1433 N N . GLU A 1 176 ? 17.037 -4.573 9.100 1.00 87.38 176 GLU A N 1
ATOM 1434 C CA . GLU A 1 176 ? 17.161 -5.440 10.274 1.00 87.38 176 GLU A CA 1
ATOM 1435 C C . GLU A 1 176 ? 16.053 -5.218 11.318 1.00 87.38 176 GLU A C 1
ATOM 1437 O O . GLU A 1 176 ? 15.675 -6.154 12.023 1.00 87.38 176 GLU A O 1
ATOM 1442 N N . GLU A 1 177 ? 15.469 -4.017 11.372 1.00 91.94 177 GLU A N 1
ATOM 1443 C CA . GLU A 1 177 ? 14.388 -3.660 12.300 1.00 91.94 177 GLU A CA 1
ATOM 1444 C C . GLU A 1 177 ? 12.992 -3.985 11.743 1.00 91.94 177 GLU A C 1
ATOM 1446 O O . GLU A 1 177 ? 12.039 -4.169 12.506 1.00 91.94 177 GLU A O 1
ATOM 1451 N N . VAL A 1 178 ? 12.860 -4.123 10.416 1.00 89.06 178 VAL A N 1
ATOM 1452 C CA . VAL A 1 178 ? 11.581 -4.390 9.730 1.00 89.06 178 VAL A CA 1
ATOM 1453 C C . VAL A 1 178 ? 10.799 -5.565 10.336 1.00 89.06 178 VAL A C 1
ATOM 1455 O O . VAL A 1 178 ? 9.594 -5.403 10.551 1.00 89.06 178 VAL A O 1
ATOM 1458 N N . PRO A 1 179 ? 11.398 -6.741 10.631 1.00 87.81 179 PRO A N 1
ATOM 1459 C CA . PRO A 1 179 ? 10.646 -7.854 11.208 1.00 87.81 179 PRO A CA 1
ATOM 1460 C C . PRO A 1 179 ? 10.018 -7.510 12.563 1.00 87.81 179 PRO A C 1
ATOM 1462 O O . PRO A 1 179 ? 8.848 -7.825 12.790 1.00 87.81 179 PRO A O 1
ATOM 1465 N N . ALA A 1 180 ? 10.765 -6.839 13.443 1.00 88.25 180 ALA A N 1
ATOM 1466 C CA . ALA A 1 180 ? 10.283 -6.445 14.765 1.00 88.25 180 ALA A CA 1
ATOM 1467 C C . ALA A 1 180 ? 9.195 -5.366 14.661 1.00 88.25 180 ALA A C 1
ATOM 1469 O O . ALA A 1 180 ? 8.144 -5.476 15.293 1.00 88.25 180 ALA A O 1
ATOM 1470 N N . ALA A 1 181 ? 9.387 -4.372 13.795 1.00 92.00 181 ALA A N 1
ATOM 1471 C CA . ALA A 1 181 ? 8.402 -3.319 13.586 1.00 92.00 181 ALA A CA 1
ATOM 1472 C C . ALA A 1 181 ? 7.101 -3.823 12.955 1.00 92.00 181 ALA A C 1
ATOM 1474 O O . ALA A 1 181 ? 6.026 -3.356 13.324 1.00 92.00 181 ALA A O 1
ATOM 1475 N N . MET A 1 182 ? 7.160 -4.811 12.057 1.00 90.88 182 MET A N 1
ATOM 1476 C CA . MET A 1 182 ? 5.951 -5.455 11.537 1.00 90.88 182 MET A CA 1
ATOM 1477 C C . MET A 1 182 ? 5.181 -6.196 12.634 1.00 90.88 182 MET A C 1
ATOM 1479 O O . MET A 1 182 ? 3.953 -6.141 12.651 1.00 90.88 182 MET A O 1
ATOM 1483 N N . GLN A 1 183 ? 5.869 -6.854 13.572 1.00 88.56 183 GLN A N 1
ATOM 1484 C CA . GLN A 1 183 ? 5.211 -7.495 14.717 1.00 88.56 183 GLN A CA 1
ATOM 1485 C C . GLN A 1 183 ? 4.548 -6.469 15.643 1.00 88.56 18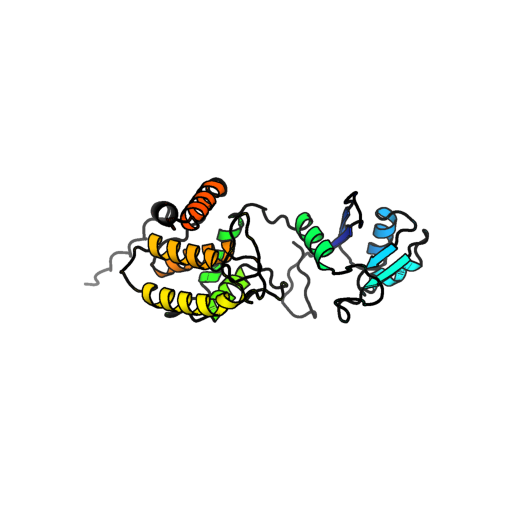3 GLN A C 1
ATOM 1487 O O . GLN A 1 183 ? 3.414 -6.681 16.079 1.00 88.56 183 GLN A O 1
ATOM 1492 N N . GLU A 1 184 ? 5.224 -5.351 15.913 1.00 93.12 184 GLU A N 1
ATOM 1493 C CA . GLU A 1 184 ? 4.656 -4.242 16.684 1.00 93.12 184 GLU A CA 1
ATOM 1494 C C . GLU A 1 184 ? 3.422 -3.663 15.992 1.00 93.12 184 GLU A C 1
ATOM 1496 O O . GLU A 1 184 ? 2.366 -3.501 16.605 1.00 93.12 184 GLU A O 1
ATOM 1501 N N . PHE A 1 185 ? 3.532 -3.432 14.685 1.00 94.94 185 PHE A N 1
ATOM 1502 C CA . PHE A 1 185 ? 2.447 -2.915 13.871 1.00 94.94 185 PHE A CA 1
ATOM 1503 C C . PHE A 1 185 ? 1.225 -3.834 13.890 1.00 94.94 185 PHE A C 1
ATOM 1505 O O . PHE A 1 185 ? 0.114 -3.348 14.073 1.00 94.94 185 PHE A O 1
ATOM 1512 N N . ILE A 1 186 ? 1.409 -5.151 13.772 1.00 89.44 186 ILE A N 1
ATOM 1513 C CA . ILE A 1 186 ? 0.313 -6.129 13.851 1.00 89.44 186 ILE A CA 1
ATOM 1514 C C . ILE A 1 186 ? -0.368 -6.081 15.219 1.00 89.44 186 ILE A C 1
ATOM 1516 O O . ILE A 1 186 ? -1.599 -6.109 15.300 1.00 89.44 186 ILE A O 1
ATOM 1520 N N . ARG A 1 187 ? 0.414 -5.986 16.299 1.00 92.50 187 ARG A N 1
ATOM 1521 C CA . ARG A 1 187 ? -0.136 -5.900 17.655 1.00 92.50 187 ARG A CA 1
ATOM 1522 C C . ARG A 1 187 ? -0.982 -4.643 17.820 1.00 92.50 187 ARG A C 1
ATOM 1524 O O . ARG A 1 187 ? -2.130 -4.742 18.249 1.00 92.50 187 ARG A O 1
ATOM 1531 N N . TRP A 1 188 ? -0.444 -3.493 17.417 1.00 95.38 188 TRP A N 1
ATOM 1532 C CA . TRP A 1 188 ? -1.172 -2.228 17.402 1.00 95.38 188 TRP A CA 1
ATOM 1533 C C . TRP A 1 188 ? -2.431 -2.310 16.526 1.00 95.38 188 TRP A C 1
ATOM 1535 O O . TRP A 1 188 ? -3.506 -1.892 16.951 1.00 95.38 188 TRP A O 1
ATOM 1545 N N . PHE A 1 189 ? -2.330 -2.901 15.334 1.00 94.00 189 PHE A N 1
ATOM 1546 C CA . PHE A 1 189 ? -3.439 -3.017 14.390 1.00 94.00 189 PHE A CA 1
ATOM 1547 C C . PHE A 1 189 ? -4.598 -3.824 14.983 1.00 94.00 189 PHE A C 1
ATOM 1549 O O . PHE A 1 189 ? -5.737 -3.366 14.957 1.00 94.00 189 PHE A O 1
ATOM 1556 N N . ASN A 1 190 ? -4.317 -4.980 15.589 1.00 91.38 190 ASN A N 1
ATOM 1557 C CA . ASN A 1 190 ? -5.342 -5.822 16.210 1.00 91.38 190 ASN A CA 1
ATOM 1558 C C . ASN A 1 190 ? -6.010 -5.175 17.424 1.00 91.38 190 ASN A C 1
ATOM 1560 O O . ASN A 1 190 ? -7.204 -5.372 17.630 1.00 91.38 190 ASN A O 1
ATOM 1564 N N . GLN A 1 191 ? -5.273 -4.380 18.205 1.00 92.88 191 GLN A N 1
ATOM 1565 C CA . GLN A 1 191 ? -5.851 -3.627 19.324 1.00 92.88 191 GLN A CA 1
ATOM 1566 C C . GLN A 1 191 ? -6.895 -2.606 18.859 1.00 92.88 191 GLN A C 1
ATOM 1568 O O . GLN A 1 191 ? -7.840 -2.324 19.588 1.00 92.88 191 GLN A O 1
ATOM 1573 N N . HIS A 1 192 ? -6.729 -2.062 17.652 1.00 92.50 192 HIS A N 1
ATOM 1574 C CA . HIS A 1 192 ? -7.565 -0.979 17.140 1.00 92.50 192 HIS A CA 1
ATOM 1575 C C . HIS A 1 192 ? -8.593 -1.440 16.104 1.00 92.50 192 HIS A C 1
ATOM 1577 O O . HIS A 1 192 ? -9.577 -0.737 15.894 1.00 92.50 192 HIS A O 1
ATOM 1583 N N . LEU A 1 193 ? -8.428 -2.607 15.472 1.00 86.06 193 LEU A N 1
ATOM 1584 C CA . LEU A 1 193 ? -9.278 -3.054 14.361 1.00 86.06 193 LEU A CA 1
ATOM 1585 C C . LEU A 1 193 ? -10.774 -2.993 14.692 1.00 86.06 193 LEU A C 1
ATOM 1587 O O . LEU A 1 193 ? -11.547 -2.431 13.913 1.00 86.06 193 LEU A O 1
ATOM 1591 N N . LEU A 1 194 ? -11.143 -3.510 15.865 1.00 81.06 194 LEU A N 1
ATOM 1592 C CA . LEU A 1 194 ? -12.520 -3.560 16.366 1.00 81.06 194 LEU A CA 1
ATOM 1593 C C . LEU A 1 194 ? -12.809 -2.518 17.459 1.00 81.06 194 LEU A C 1
ATOM 1595 O O . LEU A 1 194 ? -13.929 -2.452 17.953 1.00 81.06 194 LEU A O 1
ATOM 1599 N N . ALA A 1 195 ? -11.816 -1.715 17.853 1.00 86.19 195 ALA A N 1
ATOM 1600 C CA . ALA A 1 195 ? -11.991 -0.705 18.889 1.00 86.19 195 ALA A CA 1
ATOM 1601 C C . ALA A 1 195 ? -12.554 0.602 18.316 1.00 86.19 195 ALA A C 1
ATOM 1603 O O . ALA A 1 195 ? -12.137 1.080 17.257 1.00 86.19 195 ALA A O 1
ATOM 1604 N N . GLU A 1 196 ? -13.435 1.242 19.079 1.00 85.69 196 GLU A N 1
ATOM 1605 C CA . GLU A 1 196 ? -14.037 2.538 18.738 1.00 85.69 196 GLU A CA 1
ATOM 1606 C C . GLU A 1 196 ? -13.198 3.738 19.218 1.00 85.69 196 GLU A C 1
ATOM 1608 O O . GLU A 1 196 ? -13.661 4.873 19.212 1.00 85.69 196 GLU A O 1
ATOM 1613 N N . SER A 1 197 ? -11.937 3.517 19.610 1.00 89.88 197 SER A N 1
ATOM 1614 C CA . SER A 1 197 ? -11.031 4.577 20.086 1.00 89.88 197 SER A CA 1
ATOM 1615 C C . SER A 1 197 ? -10.618 5.580 19.004 1.00 89.88 197 SER A C 1
ATOM 1617 O O . SER A 1 197 ? -10.057 6.627 19.317 1.00 89.88 197 SER A O 1
ATOM 1619 N N . MET A 1 198 ? -10.871 5.259 17.735 1.00 93.75 198 MET A N 1
ATOM 1620 C CA . MET A 1 198 ? -10.497 6.058 16.572 1.00 93.75 198 MET A CA 1
ATOM 1621 C C . MET A 1 198 ? -11.617 6.028 15.542 1.00 93.75 198 MET A C 1
ATOM 1623 O O . MET A 1 198 ? -12.259 4.990 15.355 1.00 93.75 198 MET A O 1
ATOM 1627 N N . THR A 1 199 ? -11.790 7.115 14.790 1.00 94.81 199 THR A N 1
ATOM 1628 C CA . THR A 1 199 ? -12.666 7.089 13.608 1.00 94.81 199 THR A CA 1
ATOM 1629 C C . THR A 1 199 ? -12.118 6.115 12.555 1.00 94.81 199 THR A C 1
ATOM 1631 O O . THR A 1 199 ? -10.925 5.800 12.539 1.00 94.81 199 THR A O 1
ATOM 1634 N N . ALA A 1 200 ? -12.976 5.607 11.661 1.00 93.19 200 ALA A N 1
ATOM 1635 C CA . ALA A 1 200 ? -12.539 4.689 10.603 1.00 93.19 200 ALA A CA 1
ATOM 1636 C C . ALA A 1 200 ? -11.469 5.313 9.691 1.00 93.19 200 ALA A C 1
ATOM 1638 O O . ALA A 1 200 ? -10.473 4.655 9.393 1.00 93.19 200 ALA A O 1
ATOM 1639 N N . GLY A 1 201 ? -11.638 6.586 9.325 1.00 95.19 201 GLY A N 1
ATOM 1640 C CA . GLY A 1 201 ? -10.716 7.310 8.452 1.00 95.19 201 GLY A CA 1
ATOM 1641 C C . GLY A 1 201 ? -9.368 7.534 9.116 1.00 95.19 201 GLY A C 1
ATOM 1642 O O . GLY A 1 201 ? -8.329 7.299 8.501 1.00 95.19 201 GLY A O 1
ATOM 1643 N N . GLU A 1 202 ? -9.373 7.885 10.404 1.00 96.62 202 GLU A N 1
ATOM 1644 C CA . GLU A 1 202 ? -8.143 8.031 11.174 1.00 96.62 202 GLU A CA 1
ATOM 1645 C C . GLU A 1 202 ? -7.389 6.704 11.301 1.00 96.62 202 GLU A C 1
ATOM 1647 O O . GLU A 1 202 ? -6.191 6.644 11.013 1.00 96.62 202 GLU A O 1
ATOM 1652 N N . PHE A 1 203 ? -8.073 5.624 11.688 1.00 96.62 203 PHE A N 1
ATOM 1653 C CA . PHE A 1 203 ? -7.431 4.320 11.830 1.00 96.62 203 PHE A CA 1
ATOM 1654 C C . PHE A 1 203 ? -6.890 3.804 10.486 1.00 96.62 203 PHE A C 1
ATOM 1656 O O . PHE A 1 203 ? -5.744 3.354 10.419 1.00 96.62 203 PHE A O 1
ATOM 1663 N N . ALA A 1 204 ? -7.659 3.947 9.401 1.00 96.12 204 ALA A N 1
ATOM 1664 C CA . ALA A 1 204 ? -7.233 3.569 8.056 1.00 96.12 204 ALA A CA 1
ATOM 1665 C C . ALA A 1 204 ? -6.007 4.374 7.588 1.00 96.12 204 ALA A C 1
ATOM 1667 O O . ALA A 1 204 ? -5.058 3.793 7.055 1.00 96.12 204 ALA A O 1
ATOM 1668 N N . ALA A 1 205 ? -5.983 5.689 7.838 1.00 97.06 205 ALA A N 1
ATOM 1669 C CA . ALA A 1 205 ? -4.854 6.556 7.508 1.00 97.06 205 ALA A CA 1
ATOM 1670 C C . ALA A 1 205 ? -3.588 6.172 8.282 1.00 97.06 205 ALA A C 1
ATOM 1672 O O . ALA A 1 205 ? -2.511 6.048 7.693 1.00 97.06 205 ALA A O 1
ATOM 1673 N N . ARG A 1 206 ? -3.706 5.929 9.593 1.00 97.12 206 ARG A N 1
ATOM 1674 C CA . ARG A 1 206 ? -2.567 5.509 10.420 1.00 97.12 206 ARG A CA 1
ATOM 1675 C C . ARG A 1 206 ? -2.043 4.141 10.004 1.00 97.12 206 ARG A C 1
ATOM 1677 O O . ARG A 1 206 ? -0.838 4.000 9.828 1.00 97.12 206 ARG A O 1
ATOM 1684 N N . ALA A 1 207 ? -2.918 3.163 9.770 1.00 96.44 207 ALA A N 1
ATOM 1685 C CA . ALA A 1 207 ? -2.510 1.838 9.308 1.00 96.44 207 ALA A CA 1
ATOM 1686 C C . ALA A 1 207 ? -1.773 1.900 7.960 1.00 96.44 207 ALA A C 1
ATOM 1688 O O . ALA A 1 207 ? -0.713 1.292 7.801 1.00 96.44 207 ALA A O 1
ATOM 1689 N N . HIS A 1 208 ? -2.294 2.682 7.010 1.00 96.56 208 HIS A N 1
ATOM 1690 C CA . HIS A 1 208 ? -1.635 2.930 5.731 1.00 96.5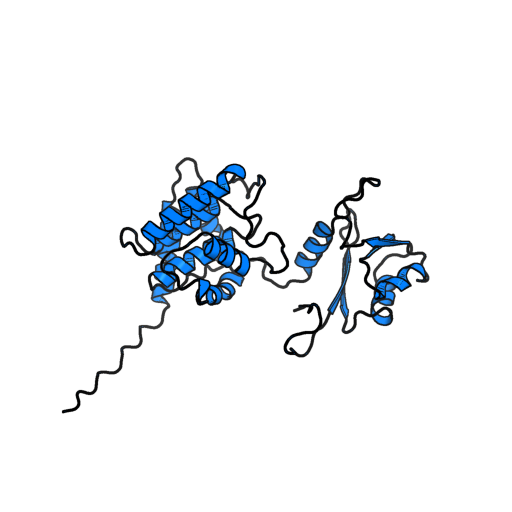6 208 HIS A CA 1
ATOM 1691 C C . HIS A 1 208 ? -0.248 3.555 5.921 1.00 96.56 208 HIS A C 1
ATOM 1693 O O . HIS A 1 208 ? 0.742 3.040 5.399 1.00 96.56 208 HIS A O 1
ATOM 1699 N N . HIS A 1 209 ? -0.176 4.680 6.638 1.00 95.69 209 HIS A N 1
ATOM 1700 C CA . HIS A 1 209 ? 1.067 5.422 6.825 1.00 95.69 209 HIS A CA 1
ATOM 1701 C C . HIS A 1 209 ? 2.137 4.561 7.500 1.00 95.69 209 HIS A C 1
ATOM 1703 O O . HIS A 1 209 ? 3.261 4.501 7.012 1.00 95.69 209 HIS A O 1
ATOM 1709 N N . THR A 1 210 ? 1.781 3.835 8.563 1.00 95.94 210 THR A N 1
ATOM 1710 C CA . THR A 1 210 ? 2.714 2.959 9.280 1.00 95.94 210 THR A CA 1
ATOM 1711 C C . THR A 1 210 ? 3.317 1.895 8.360 1.00 95.94 210 THR A C 1
ATOM 1713 O O . THR A 1 210 ? 4.532 1.706 8.378 1.00 95.94 210 THR A O 1
ATOM 1716 N N . LEU A 1 211 ? 2.523 1.254 7.491 1.00 95.62 211 LEU A N 1
ATOM 1717 C CA . LEU A 1 211 ? 3.054 0.274 6.534 1.00 95.62 211 LEU A CA 1
ATOM 1718 C C . LEU A 1 211 ? 4.014 0.920 5.517 1.00 95.62 211 LEU A C 1
ATOM 1720 O O . LEU A 1 211 ? 5.048 0.339 5.188 1.00 95.62 211 LEU A O 1
ATOM 1724 N N . VAL A 1 212 ? 3.691 2.120 5.019 1.00 94.00 212 VAL A N 1
ATOM 1725 C CA . VAL A 1 212 ? 4.558 2.860 4.082 1.00 94.00 212 VAL A CA 1
ATOM 1726 C C . VAL A 1 212 ? 5.870 3.278 4.744 1.00 94.00 212 VAL A C 1
ATOM 1728 O O . VAL A 1 212 ? 6.912 3.176 4.097 1.00 94.00 212 VAL A O 1
ATOM 1731 N N . TYR A 1 213 ? 5.812 3.694 6.010 1.00 93.00 213 TYR A N 1
ATOM 1732 C CA . TYR A 1 213 ? 6.960 4.123 6.805 1.00 93.00 213 TYR A CA 1
ATOM 1733 C C . TYR A 1 213 ? 7.909 2.961 7.142 1.00 93.00 213 TYR A C 1
ATOM 1735 O O . TYR A 1 213 ? 9.114 3.068 6.924 1.00 93.00 213 TYR A O 1
ATOM 1743 N N . ILE A 1 214 ? 7.375 1.815 7.595 1.00 93.62 214 ILE A N 1
ATOM 1744 C CA . ILE A 1 214 ? 8.170 0.585 7.797 1.00 93.62 214 ILE A CA 1
ATOM 1745 C C . ILE A 1 214 ? 8.780 0.123 6.462 1.00 93.62 214 ILE A C 1
ATOM 1747 O O . ILE A 1 214 ? 9.916 -0.355 6.398 1.00 93.62 214 ILE A O 1
ATOM 1751 N N . HIS A 1 215 ? 8.015 0.277 5.379 1.00 93.12 215 HIS A N 1
ATOM 1752 C CA . HIS A 1 215 ? 8.383 -0.114 4.022 1.00 93.12 215 HIS A CA 1
ATOM 1753 C C . HIS A 1 215 ? 8.869 -1.574 3.932 1.00 93.12 215 HIS A C 1
ATOM 1755 O O . HIS A 1 215 ? 10.001 -1.837 3.515 1.00 93.12 215 HIS A O 1
ATOM 1761 N N . PRO A 1 216 ? 8.051 -2.550 4.363 1.00 89.31 216 PRO A N 1
ATOM 1762 C CA . PRO A 1 216 ? 8.527 -3.897 4.657 1.00 89.31 216 PRO A CA 1
ATOM 1763 C C . PRO A 1 216 ? 8.925 -4.714 3.427 1.00 89.31 216 PRO A C 1
ATOM 1765 O O . PRO A 1 216 ? 9.647 -5.694 3.570 1.00 89.31 216 PRO A O 1
ATOM 1768 N N . PHE A 1 217 ? 8.474 -4.355 2.226 1.00 88.00 217 PHE A N 1
ATOM 1769 C CA . PHE A 1 217 ? 8.677 -5.149 1.014 1.00 88.00 217 PHE A CA 1
ATOM 1770 C C . PHE A 1 217 ? 9.633 -4.480 0.026 1.00 88.00 217 PHE A C 1
ATOM 1772 O O . PHE A 1 217 ? 9.809 -3.265 0.027 1.00 88.00 217 PHE A O 1
ATOM 1779 N N . TYR A 1 218 ? 10.186 -5.263 -0.905 1.00 83.50 218 TYR A N 1
ATOM 1780 C CA . TYR A 1 218 ? 11.026 -4.728 -1.986 1.00 83.50 218 TYR A CA 1
ATOM 1781 C C . TYR A 1 218 ? 10.300 -3.733 -2.910 1.00 83.50 218 TYR A C 1
ATOM 1783 O O . TYR A 1 218 ? 10.906 -2.827 -3.477 1.00 83.50 218 TYR A O 1
ATOM 1791 N N . ASN A 1 219 ? 9.014 -3.968 -3.159 1.00 85.06 219 ASN A N 1
ATOM 1792 C CA . ASN A 1 219 ? 8.167 -3.165 -4.033 1.00 85.06 219 ASN A CA 1
ATOM 1793 C C . ASN A 1 219 ? 6.706 -3.398 -3.626 1.00 85.06 219 ASN A C 1
ATOM 1795 O O . ASN A 1 219 ? 6.417 -4.325 -2.887 1.00 85.06 219 ASN A O 1
ATOM 1799 N N . GLY A 1 220 ? 5.772 -2.586 -4.117 1.00 88.25 220 GLY A N 1
ATOM 1800 C CA . GLY A 1 220 ? 4.344 -2.784 -3.868 1.00 88.25 220 GLY A CA 1
ATOM 1801 C C . GLY A 1 220 ? 3.853 -2.246 -2.527 1.00 88.25 220 GLY A C 1
ATOM 1802 O O . GLY A 1 220 ? 2.658 -2.351 -2.269 1.00 88.25 220 GLY A O 1
ATOM 1803 N N . ASN A 1 221 ? 4.709 -1.604 -1.723 1.00 91.06 221 ASN A N 1
ATOM 1804 C CA . ASN A 1 221 ? 4.342 -1.052 -0.413 1.00 91.06 221 ASN A CA 1
ATOM 1805 C C . ASN A 1 221 ? 3.155 -0.082 -0.495 1.00 91.06 221 ASN A C 1
ATOM 1807 O O . ASN A 1 221 ? 2.165 -0.290 0.191 1.00 91.06 221 ASN A O 1
ATOM 1811 N N . GLY A 1 222 ? 3.186 0.906 -1.400 1.00 91.38 222 GLY A N 1
ATOM 1812 C CA . GLY A 1 222 ? 2.078 1.863 -1.546 1.00 91.38 222 GLY A CA 1
ATOM 1813 C C . GLY A 1 222 ? 0.748 1.214 -1.953 1.00 91.38 222 GLY A C 1
ATOM 1814 O O . GLY A 1 222 ? -0.289 1.503 -1.369 1.00 91.38 222 GLY A O 1
ATOM 1815 N N . ARG A 1 223 ? 0.773 0.272 -2.906 1.00 91.00 223 ARG A N 1
ATOM 1816 C CA . ARG A 1 223 ? -0.428 -0.478 -3.327 1.00 91.00 223 ARG A CA 1
ATOM 1817 C C . ARG A 1 223 ? -0.964 -1.371 -2.201 1.00 91.00 223 ARG A C 1
ATOM 1819 O O . ARG A 1 223 ? -2.168 -1.422 -1.983 1.00 91.00 223 ARG A O 1
ATOM 1826 N N . THR A 1 224 ? -0.072 -2.016 -1.450 1.00 92.25 224 THR A N 1
ATOM 1827 C CA . THR A 1 224 ? -0.431 -2.834 -0.278 1.00 92.25 224 THR A CA 1
ATOM 1828 C C . THR A 1 224 ? -1.020 -1.969 0.833 1.00 92.25 224 THR A C 1
ATOM 1830 O O . THR A 1 224 ? -2.034 -2.335 1.414 1.00 92.25 224 THR A O 1
ATOM 1833 N N . ALA A 1 225 ? -0.449 -0.789 1.083 1.00 95.12 225 ALA A N 1
ATOM 1834 C CA . ALA A 1 225 ? -0.930 0.149 2.091 1.00 95.12 225 ALA A CA 1
ATOM 1835 C C . ALA A 1 225 ? -2.323 0.693 1.757 1.00 95.12 225 ALA A C 1
ATOM 1837 O O . ALA A 1 225 ? -3.165 0.796 2.644 1.00 95.12 225 ALA A O 1
ATOM 1838 N N . ARG A 1 226 ? -2.608 0.996 0.485 1.00 94.31 226 ARG A N 1
ATOM 1839 C CA . ARG A 1 226 ? -3.952 1.421 0.051 1.00 94.31 226 ARG A CA 1
ATOM 1840 C C . ARG A 1 226 ? -4.964 0.284 0.085 1.00 94.31 226 ARG A C 1
ATOM 1842 O O . ARG A 1 226 ? -6.114 0.505 0.455 1.00 94.31 226 ARG A O 1
ATOM 1849 N N . LEU A 1 227 ? -4.543 -0.938 -0.234 1.00 91.06 227 LEU A N 1
ATOM 1850 C CA . LEU A 1 227 ? -5.399 -2.110 -0.077 1.00 91.06 227 LEU A CA 1
ATOM 1851 C C . LEU A 1 227 ? -5.716 -2.374 1.406 1.00 91.06 227 LEU A C 1
ATOM 1853 O O . LEU A 1 227 ? -6.869 -2.623 1.740 1.00 91.06 227 LEU A O 1
ATOM 1857 N N . LEU A 1 228 ? -4.732 -2.223 2.298 1.00 93.94 228 LEU A N 1
ATOM 1858 C CA . LEU A 1 228 ? -4.910 -2.293 3.751 1.00 93.94 228 LEU A CA 1
ATOM 1859 C C . LEU A 1 228 ? -5.824 -1.177 4.283 1.00 93.94 228 LEU A C 1
ATOM 1861 O O . LEU A 1 228 ? -6.696 -1.437 5.106 1.00 93.94 228 LEU A O 1
ATOM 1865 N N . MET A 1 229 ? -5.658 0.055 3.797 1.00 94.88 229 MET A N 1
ATOM 1866 C CA . MET A 1 229 ? -6.542 1.181 4.117 1.00 94.88 229 MET A CA 1
ATOM 1867 C C . MET A 1 229 ? -7.999 0.826 3.799 1.00 94.88 229 MET A C 1
ATOM 1869 O O . MET A 1 229 ? -8.878 0.969 4.644 1.00 94.88 229 MET A O 1
ATOM 1873 N N . ASN A 1 230 ? -8.248 0.294 2.600 1.00 91.62 230 ASN A N 1
ATOM 1874 C CA . ASN A 1 230 ? -9.583 -0.122 2.181 1.00 91.62 230 ASN A CA 1
ATOM 1875 C C . ASN A 1 230 ? -10.100 -1.341 2.948 1.00 91.62 230 ASN A C 1
ATOM 1877 O O . ASN A 1 230 ? -11.290 -1.397 3.245 1.00 91.62 230 ASN A O 1
ATOM 1881 N N . PHE A 1 231 ? -9.223 -2.269 3.335 1.00 89.88 231 PHE A N 1
ATOM 1882 C CA . PHE A 1 231 ? -9.583 -3.358 4.238 1.00 89.88 231 PHE A CA 1
ATOM 1883 C C . PHE A 1 231 ? -10.146 -2.822 5.559 1.00 89.88 231 PHE A C 1
ATOM 1885 O O . PHE A 1 231 ? -11.228 -3.235 5.973 1.00 89.88 231 PHE A O 1
ATOM 1892 N N . VAL A 1 232 ? -9.457 -1.864 6.185 1.00 91.75 232 VAL A N 1
ATOM 1893 C CA . VAL A 1 232 ? -9.907 -1.240 7.437 1.00 91.75 232 VAL A CA 1
ATOM 1894 C C . VAL A 1 232 ? -11.281 -0.590 7.273 1.00 91.75 232 VAL A C 1
ATOM 1896 O O . VAL A 1 232 ? -12.172 -0.830 8.088 1.00 91.75 232 VAL A O 1
ATOM 1899 N N . LEU A 1 233 ? -11.467 0.203 6.214 1.00 88.94 233 LEU A N 1
ATOM 1900 C CA . LEU A 1 233 ? -12.734 0.886 5.950 1.00 88.94 233 LEU A CA 1
ATOM 1901 C C . LEU A 1 233 ? -13.881 -0.110 5.763 1.00 88.94 233 LEU A C 1
ATOM 1903 O O . LEU A 1 233 ? -14.899 -0.005 6.446 1.00 88.94 233 LEU A O 1
ATOM 1907 N N . MET A 1 234 ? -13.683 -1.123 4.917 1.00 86.75 234 MET A N 1
ATOM 1908 C CA . MET A 1 234 ? -14.684 -2.162 4.665 1.00 86.75 234 MET A CA 1
ATOM 1909 C C . MET A 1 234 ? -15.011 -2.958 5.929 1.00 86.75 234 MET A C 1
ATOM 1911 O O . MET A 1 234 ? -16.175 -3.278 6.169 1.00 86.75 234 MET A O 1
ATOM 1915 N N . ARG A 1 235 ? -14.015 -3.245 6.778 1.00 84.81 235 ARG A N 1
ATOM 1916 C CA . ARG A 1 235 ? -14.240 -3.974 8.033 1.00 84.81 235 ARG A CA 1
ATOM 1917 C C . ARG A 1 235 ? -15.036 -3.165 9.052 1.00 84.81 235 ARG A C 1
ATOM 1919 O O . ARG A 1 235 ? -15.764 -3.750 9.846 1.00 84.81 235 ARG A O 1
ATOM 1926 N N . ARG A 1 236 ? -14.948 -1.837 8.981 1.00 86.50 236 ARG A N 1
ATOM 1927 C CA . ARG A 1 236 ? -15.738 -0.897 9.785 1.00 86.50 236 ARG A CA 1
ATOM 1928 C C . ARG A 1 236 ? -17.048 -0.466 9.110 1.00 86.50 236 ARG A C 1
ATOM 1930 O O . ARG A 1 236 ? -17.686 0.469 9.578 1.00 86.50 236 ARG A O 1
ATOM 1937 N N . GLY A 1 237 ? -17.459 -1.139 8.030 1.00 84.94 237 GLY A N 1
ATOM 1938 C CA . GLY A 1 237 ? -18.746 -0.911 7.363 1.00 84.94 237 GLY A CA 1
ATOM 1939 C C . GLY A 1 237 ? -18.781 0.273 6.391 1.00 84.94 237 GLY A C 1
ATOM 1940 O O . GLY A 1 237 ? -19.861 0.652 5.942 1.00 84.94 237 GLY A O 1
ATOM 1941 N N . PHE A 1 238 ? -17.629 0.849 6.045 1.00 85.50 238 PHE A N 1
ATOM 1942 C CA . PHE A 1 238 ? -17.527 1.956 5.095 1.00 85.50 238 PHE A CA 1
ATOM 1943 C C . PHE A 1 238 ? -17.216 1.469 3.681 1.00 85.50 238 PHE A C 1
ATOM 1945 O O . PHE A 1 238 ? -16.596 0.422 3.473 1.00 85.50 238 PHE A O 1
ATOM 1952 N N . GLN A 1 239 ? -17.621 2.266 2.692 1.00 84.00 239 GLN A N 1
ATOM 1953 C CA . GLN A 1 239 ? -17.235 2.026 1.305 1.00 84.00 239 GLN A CA 1
ATOM 1954 C C . GLN A 1 239 ? -15.718 2.196 1.114 1.00 84.00 239 GLN A C 1
ATOM 1956 O O . GLN A 1 239 ? -15.108 3.067 1.741 1.00 84.00 239 GLN A O 1
ATOM 1961 N N . PRO A 1 240 ? -15.093 1.400 0.230 1.00 88.62 240 PRO A N 1
ATOM 1962 C CA . PRO A 1 240 ? -13.689 1.577 -0.102 1.00 88.62 240 PRO A CA 1
ATOM 1963 C C . PRO A 1 240 ? -13.459 2.891 -0.862 1.00 88.62 240 PRO A C 1
ATOM 1965 O O . PRO A 1 240 ? -14.272 3.326 -1.680 1.00 88.62 240 PRO A O 1
ATOM 1968 N N . ILE A 1 241 ? -12.299 3.497 -0.631 1.00 88.06 241 ILE A N 1
ATOM 1969 C CA . ILE A 1 241 ? -11.820 4.689 -1.322 1.00 88.06 241 ILE A CA 1
ATOM 1970 C C . ILE A 1 241 ? -11.026 4.265 -2.556 1.00 88.06 241 ILE A C 1
ATOM 1972 O O . ILE A 1 241 ? -10.004 3.582 -2.455 1.00 88.06 241 ILE A O 1
ATOM 1976 N N . ILE A 1 242 ? -11.456 4.749 -3.720 1.00 83.44 242 ILE A N 1
ATOM 1977 C CA . ILE A 1 242 ? -10.649 4.765 -4.942 1.00 83.44 242 ILE A CA 1
ATOM 1978 C C . ILE A 1 242 ? -10.232 6.205 -5.207 1.00 83.44 242 ILE A C 1
ATOM 1980 O O . ILE A 1 242 ? -11.071 7.058 -5.506 1.00 83.44 242 ILE A O 1
ATOM 1984 N N . LEU A 1 243 ? -8.936 6.471 -5.051 1.00 82.88 243 LEU A N 1
ATOM 1985 C CA . LEU A 1 243 ? -8.363 7.786 -5.310 1.00 82.88 243 LEU A CA 1
ATOM 1986 C C . LEU A 1 243 ? -8.221 7.994 -6.824 1.00 82.88 243 LEU A C 1
ATOM 1988 O O . LEU A 1 243 ? -7.726 7.101 -7.513 1.00 82.88 243 LEU A O 1
ATOM 1992 N N . PRO A 1 244 ? -8.661 9.140 -7.361 1.00 80.06 244 PRO A N 1
ATOM 1993 C CA . PRO A 1 244 ? -8.461 9.462 -8.765 1.00 80.06 244 PRO A CA 1
ATOM 1994 C C . PRO A 1 244 ? -7.024 9.988 -8.977 1.00 80.06 244 PRO A C 1
ATOM 1996 O O . PRO A 1 244 ? -6.385 10.452 -8.028 1.00 80.06 244 PRO A O 1
ATOM 1999 N N . GLU A 1 245 ? -6.470 9.877 -10.190 1.00 82.44 245 GLU A N 1
ATOM 2000 C CA . GLU A 1 245 ? -5.041 10.174 -10.438 1.00 82.44 245 GLU A CA 1
ATOM 2001 C C . GLU A 1 245 ? -4.682 11.638 -10.149 1.00 82.44 245 GLU A C 1
ATOM 2003 O O . GLU A 1 245 ? -3.565 11.929 -9.732 1.00 82.44 245 GLU A O 1
ATOM 2008 N N . GLU A 1 246 ? -5.643 12.551 -10.269 1.00 86.88 246 GLU A N 1
ATOM 2009 C CA . GLU A 1 246 ? -5.481 13.979 -9.980 1.00 86.88 246 GLU A CA 1
ATOM 2010 C C . GLU A 1 246 ? -5.159 14.247 -8.500 1.00 86.88 246 GLU A C 1
ATOM 2012 O O . GLU A 1 246 ? -4.688 15.325 -8.155 1.00 86.88 246 GLU A O 1
ATOM 2017 N N . LYS A 1 247 ? -5.390 13.269 -7.613 1.00 87.81 247 LYS A N 1
ATOM 2018 C CA . LYS A 1 247 ? -5.071 13.348 -6.178 1.00 87.81 247 LYS A CA 1
ATOM 2019 C C . LYS A 1 247 ? -3.685 12.824 -5.824 1.00 87.81 247 LYS A C 1
ATOM 2021 O O . LYS A 1 247 ? -3.337 12.762 -4.648 1.00 87.81 247 LYS A O 1
ATOM 2026 N N . ARG A 1 248 ? -2.888 12.439 -6.823 1.00 86.25 248 ARG A N 1
ATOM 2027 C CA . ARG A 1 248 ? -1.546 11.885 -6.630 1.00 86.25 248 ARG A CA 1
ATOM 2028 C C . ARG A 1 248 ? -0.626 12.830 -5.863 1.00 86.25 248 ARG A C 1
ATOM 2030 O O . ARG A 1 248 ? 0.039 12.378 -4.934 1.00 86.25 248 ARG A O 1
ATOM 2037 N N . ASP A 1 249 ? -0.582 14.097 -6.258 1.00 89.19 249 ASP A N 1
ATOM 2038 C CA . ASP A 1 249 ? 0.360 15.058 -5.680 1.00 89.19 249 ASP A CA 1
ATOM 2039 C C . ASP A 1 249 ? -0.028 15.380 -4.231 1.00 89.19 249 ASP A C 1
ATOM 2041 O O . ASP A 1 249 ? 0.785 15.198 -3.329 1.00 89.19 249 ASP A O 1
ATOM 2045 N N . GLU A 1 250 ? -1.310 15.671 -3.987 1.00 91.31 250 GLU A N 1
ATOM 2046 C CA . GLU A 1 250 ? -1.872 15.878 -2.641 1.00 91.31 250 GLU A CA 1
ATOM 2047 C C . GLU A 1 250 ? -1.617 14.673 -1.710 1.00 91.31 250 GLU A C 1
ATOM 2049 O O . GLU A 1 250 ? -1.240 14.832 -0.546 1.00 91.31 250 GLU A O 1
ATOM 2054 N N . TYR A 1 251 ? -1.759 13.447 -2.229 1.00 92.44 251 TYR A N 1
ATOM 2055 C CA . TYR A 1 251 ? -1.452 12.219 -1.491 1.00 92.44 251 TYR A CA 1
ATOM 2056 C C . TYR A 1 251 ? 0.020 12.155 -1.058 1.00 92.44 251 TYR A C 1
ATOM 2058 O O . TYR A 1 251 ? 0.307 11.827 0.096 1.00 92.44 251 TYR A O 1
ATOM 2066 N N . TYR A 1 252 ? 0.960 12.462 -1.957 1.00 89.38 252 TYR A N 1
ATOM 2067 C CA . TYR A 1 252 ? 2.385 12.444 -1.627 1.00 89.38 252 TYR A CA 1
ATOM 2068 C C . TYR A 1 252 ? 2.782 13.581 -0.687 1.00 89.38 252 TYR A C 1
ATOM 2070 O O . TYR A 1 252 ? 3.544 13.333 0.244 1.00 89.38 252 TYR A O 1
ATOM 2078 N N . GLU A 1 253 ? 2.235 14.783 -0.865 1.00 90.38 253 GLU A N 1
ATOM 2079 C CA . GLU A 1 253 ? 2.452 15.913 0.046 1.00 90.38 253 GLU A CA 1
ATOM 2080 C C . GLU A 1 253 ? 2.045 15.555 1.480 1.00 90.38 253 GLU A C 1
ATOM 2082 O O . GLU A 1 253 ? 2.797 15.799 2.427 1.00 90.38 253 GLU A O 1
ATOM 2087 N N . CYS A 1 254 ? 0.903 14.880 1.646 1.00 92.44 254 CYS A N 1
ATOM 2088 C CA . CYS A 1 254 ? 0.462 14.388 2.947 1.00 92.44 254 CYS A CA 1
ATOM 2089 C C . CYS A 1 254 ? 1.432 13.360 3.555 1.00 92.44 254 CYS A C 1
ATOM 2091 O O . CYS A 1 254 ? 1.686 13.398 4.761 1.00 92.44 254 CYS A O 1
ATOM 2093 N N . LEU A 1 255 ? 1.984 12.446 2.749 1.00 90.25 255 LEU A N 1
ATOM 2094 C CA . LEU A 1 255 ? 2.961 11.457 3.224 1.00 90.25 255 LEU A CA 1
ATOM 2095 C C . LEU A 1 255 ? 4.305 12.090 3.597 1.00 90.25 255 LEU A C 1
ATOM 2097 O O . LEU A 1 255 ? 4.911 11.685 4.591 1.00 90.25 255 LEU A O 1
ATOM 2101 N N . VAL A 1 256 ? 4.754 13.092 2.840 1.00 87.88 256 VAL A N 1
ATOM 2102 C CA . VAL A 1 256 ? 5.961 13.867 3.153 1.00 87.88 256 VAL A CA 1
ATOM 2103 C C . VAL A 1 256 ? 5.773 14.621 4.469 1.00 87.88 256 VAL A C 1
ATOM 2105 O O . VAL A 1 256 ? 6.629 14.530 5.347 1.00 87.88 256 VAL A O 1
ATOM 2108 N N . ALA A 1 257 ? 4.629 15.283 4.670 1.00 86.75 257 ALA A N 1
ATOM 2109 C CA . ALA A 1 257 ? 4.316 15.955 5.932 1.00 86.75 257 ALA A CA 1
ATOM 2110 C C . ALA A 1 257 ? 4.316 14.982 7.128 1.00 86.75 257 ALA A C 1
ATOM 2112 O O . ALA A 1 257 ? 4.872 15.296 8.185 1.00 86.75 257 ALA A O 1
ATOM 2113 N N . ALA A 1 258 ? 3.767 13.778 6.945 1.00 86.25 258 ALA A N 1
ATOM 2114 C CA . ALA A 1 258 ? 3.733 12.742 7.975 1.00 86.25 258 ALA A CA 1
ATOM 2115 C C . ALA A 1 258 ? 5.115 12.134 8.282 1.00 86.25 258 ALA A C 1
ATOM 2117 O O . ALA A 1 258 ? 5.358 11.714 9.413 1.00 86.25 258 ALA A O 1
ATOM 2118 N N . SER A 1 259 ? 6.025 12.152 7.305 1.00 79.50 259 SER A N 1
ATOM 2119 C CA . SER A 1 259 ? 7.404 11.657 7.428 1.00 79.50 259 SER A CA 1
ATOM 2120 C C . SER A 1 259 ? 8.416 12.747 7.811 1.00 79.50 259 SER A C 1
ATOM 2122 O O . SER A 1 259 ? 9.603 12.459 7.933 1.00 79.50 259 SER A O 1
ATOM 2124 N N . SER A 1 260 ? 7.965 13.993 7.999 1.00 78.50 260 SER A N 1
ATOM 2125 C CA . SER A 1 260 ? 8.806 15.117 8.428 1.00 78.50 260 SER A CA 1
ATOM 2126 C C . SER A 1 260 ? 9.289 14.972 9.877 1.00 78.50 260 SER A C 1
ATOM 2128 O O . SER A 1 260 ? 8.765 14.160 10.642 1.00 78.50 260 SER A O 1
ATOM 2130 N N . GLU A 1 261 ? 10.234 15.817 10.303 1.00 69.69 261 GLU A N 1
ATOM 2131 C CA . GLU A 1 261 ? 10.695 15.872 11.702 1.00 69.69 261 GLU A CA 1
ATOM 2132 C C . GLU A 1 261 ? 9.545 16.081 12.699 1.00 69.69 261 GLU A C 1
ATOM 2134 O O . GLU A 1 261 ? 9.531 15.490 13.778 1.00 69.69 261 GLU A O 1
ATOM 2139 N N . ALA A 1 262 ? 8.535 16.866 12.310 1.00 69.69 262 ALA A N 1
ATOM 2140 C CA . ALA A 1 262 ? 7.342 17.115 13.115 1.00 69.69 262 ALA A CA 1
ATOM 2141 C C . ALA A 1 262 ? 6.383 15.909 13.182 1.00 69.69 262 ALA A C 1
ATOM 2143 O O . ALA A 1 262 ? 5.431 15.939 13.962 1.00 69.69 262 ALA A O 1
ATOM 2144 N N . LYS A 1 263 ? 6.595 14.871 12.354 1.00 82.44 263 LYS A N 1
ATOM 2145 C CA . LYS A 1 263 ? 5.767 13.654 12.236 1.00 82.44 263 LYS A CA 1
ATOM 2146 C C . LYS A 1 263 ? 4.268 13.954 12.148 1.00 82.44 263 LYS A C 1
ATOM 2148 O O . LYS A 1 263 ? 3.429 13.255 12.725 1.00 82.44 263 LYS A O 1
ATOM 2153 N N . ASN A 1 264 ? 3.919 15.037 11.451 1.00 88.75 264 ASN A N 1
ATOM 2154 C CA . ASN A 1 264 ? 2.555 15.539 11.414 1.00 88.75 264 ASN A CA 1
ATOM 2155 C C . ASN A 1 264 ? 1.704 14.719 10.438 1.00 88.75 264 ASN A C 1
ATOM 2157 O O . ASN A 1 264 ? 1.595 15.040 9.259 1.00 88.75 264 ASN A O 1
ATOM 2161 N N . ILE A 1 265 ? 1.076 13.664 10.950 1.00 94.31 265 ILE A N 1
ATOM 2162 C CA . ILE A 1 265 ? 0.185 12.779 10.186 1.00 94.31 265 ILE A CA 1
ATOM 2163 C C . ILE A 1 265 ? -1.221 13.364 9.958 1.00 94.31 265 ILE A C 1
ATOM 2165 O O . ILE A 1 265 ? -1.995 12.838 9.159 1.00 94.31 265 ILE A O 1
ATOM 2169 N N . THR A 1 266 ? -1.562 14.465 10.629 1.00 95.69 266 THR A N 1
ATOM 2170 C CA . THR A 1 266 ? -2.894 15.089 10.575 1.00 95.69 266 THR A CA 1
ATOM 2171 C C . THR A 1 266 ? -3.370 15.407 9.149 1.00 95.69 266 THR A C 1
ATOM 2173 O O . THR A 1 266 ? -4.517 15.080 8.843 1.00 95.69 266 THR A O 1
ATOM 2176 N N . PRO A 1 267 ? -2.540 15.958 8.234 1.00 96.31 267 PRO A N 1
ATOM 2177 C CA . PRO A 1 267 ? -2.954 16.190 6.849 1.00 96.31 267 PRO A CA 1
ATOM 2178 C C . PRO A 1 267 ? -3.391 14.902 6.147 1.00 96.31 267 PRO A C 1
ATOM 2180 O O . PRO A 1 267 ? -4.426 14.881 5.487 1.00 96.31 267 PRO A O 1
ATOM 2183 N N . PHE A 1 268 ? -2.666 13.801 6.365 1.00 96.81 268 PHE A N 1
ATOM 2184 C CA . PHE A 1 268 ? -3.007 12.513 5.768 1.00 96.81 268 PHE A CA 1
ATOM 2185 C C . PHE A 1 268 ? -4.289 11.909 6.361 1.00 96.81 268 PHE A C 1
ATOM 2187 O O . PHE A 1 268 ? -5.110 11.365 5.624 1.00 96.81 268 PHE A O 1
ATOM 2194 N N . ILE A 1 269 ? -4.508 12.051 7.674 1.00 97.31 269 ILE A N 1
ATOM 2195 C CA . ILE A 1 269 ? -5.776 11.667 8.321 1.00 97.31 269 ILE A CA 1
ATOM 2196 C C . ILE A 1 269 ? -6.946 12.440 7.709 1.00 97.31 269 ILE A C 1
ATOM 2198 O O . ILE A 1 269 ? -7.968 11.837 7.369 1.00 97.31 269 ILE A O 1
ATOM 2202 N N . ASN A 1 270 ? -6.795 13.754 7.540 1.00 97.06 270 ASN A N 1
ATOM 2203 C CA . ASN A 1 270 ? -7.832 14.608 6.968 1.00 97.06 270 ASN A CA 1
ATOM 2204 C C . ASN A 1 270 ? -8.117 14.233 5.510 1.00 97.06 270 ASN A C 1
ATOM 2206 O O . ASN A 1 270 ? -9.281 14.104 5.137 1.00 97.06 270 ASN A O 1
ATOM 2210 N N . PHE A 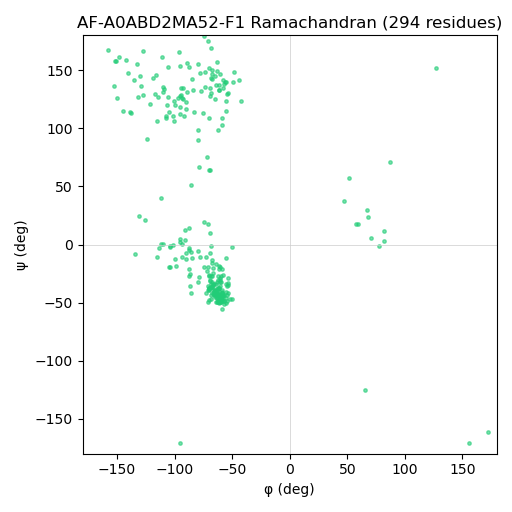1 271 ? -7.072 13.981 4.717 1.00 96.25 271 PHE A N 1
ATOM 2211 C CA . PHE A 1 271 ? -7.180 13.529 3.330 1.00 96.25 271 PHE A CA 1
ATOM 2212 C C . PHE A 1 271 ? -7.983 12.225 3.211 1.00 96.25 271 PHE A C 1
ATOM 2214 O O . PHE A 1 271 ? -8.959 12.150 2.461 1.00 96.25 271 PHE A O 1
ATOM 2221 N N . VAL A 1 272 ? -7.628 11.200 3.994 1.00 96.25 272 VAL A N 1
ATOM 2222 C CA . VAL A 1 272 ? -8.337 9.910 3.982 1.00 96.25 272 VAL A CA 1
ATOM 2223 C C . VAL A 1 272 ? -9.773 10.065 4.480 1.00 96.25 272 VAL A C 1
ATOM 2225 O O . VAL A 1 272 ? -10.689 9.532 3.860 1.00 96.25 272 VAL A O 1
ATOM 2228 N N . SER A 1 273 ? -9.992 10.821 5.558 1.00 95.44 273 SER A N 1
ATOM 2229 C CA . SER A 1 273 ? -11.329 11.027 6.132 1.00 95.44 273 SER A CA 1
ATOM 2230 C C . SER A 1 273 ? -12.259 11.780 5.176 1.00 95.44 273 SER A C 1
ATOM 2232 O O . SER A 1 273 ? -13.417 11.396 5.016 1.00 95.44 273 SER A O 1
ATOM 2234 N N . PHE A 1 274 ? -11.749 12.794 4.472 1.00 94.69 274 PHE A N 1
ATOM 2235 C CA . PHE A 1 274 ? -12.487 13.492 3.419 1.00 94.69 274 PHE A CA 1
ATOM 2236 C C . PHE A 1 274 ? -12.899 12.528 2.300 1.00 94.69 274 PHE A C 1
ATOM 2238 O O . PHE A 1 274 ? -14.071 12.452 1.929 1.00 94.69 274 PHE A O 1
ATOM 2245 N N . HIS A 1 275 ? -11.956 11.729 1.797 1.00 92.75 275 HIS A N 1
ATOM 2246 C CA . HIS A 1 275 ? -12.239 10.785 0.721 1.00 92.75 275 HIS A CA 1
ATOM 2247 C C . HIS A 1 275 ? -13.143 9.621 1.149 1.00 92.75 275 HIS A C 1
ATOM 2249 O O . HIS A 1 275 ? -13.931 9.146 0.326 1.00 92.75 275 HIS A O 1
ATOM 2255 N N . GLN A 1 276 ? -13.089 9.203 2.417 1.00 92.25 276 GLN A N 1
ATOM 2256 C CA . GLN A 1 276 ? -14.050 8.271 3.007 1.00 92.25 276 GLN A CA 1
ATOM 2257 C C . GLN A 1 276 ? -15.462 8.857 2.950 1.00 92.25 276 GLN A C 1
ATOM 2259 O O . GLN A 1 276 ? -16.377 8.185 2.475 1.00 92.25 276 GLN A O 1
ATOM 2264 N N . GLN A 1 277 ? -15.640 10.108 3.388 1.00 90.00 277 GLN A N 1
ATOM 2265 C CA . GLN A 1 277 ? -16.942 10.773 3.359 1.00 90.00 277 GLN A CA 1
ATOM 2266 C C . GLN A 1 277 ? -17.478 10.865 1.925 1.00 90.00 277 GLN A C 1
ATOM 2268 O O . GLN A 1 277 ? -18.588 10.419 1.654 1.00 90.00 277 GLN A O 1
ATOM 2273 N N . CYS A 1 278 ? -16.651 11.305 0.970 1.00 87.81 278 CYS A N 1
ATOM 2274 C CA . CYS A 1 278 ? -17.044 11.347 -0.440 1.00 87.81 278 CYS A CA 1
ATOM 2275 C C . CYS A 1 278 ? -17.408 9.968 -1.016 1.00 87.81 278 CYS A C 1
ATOM 2277 O O . CYS A 1 278 ? -18.192 9.880 -1.961 1.00 87.81 278 CYS A O 1
ATOM 2279 N N . ALA A 1 279 ? -16.785 8.882 -0.549 1.00 84.12 279 ALA A N 1
ATOM 2280 C CA . ALA A 1 279 ? -17.152 7.528 -0.963 1.00 84.12 279 ALA A CA 1
ATOM 2281 C C . ALA A 1 279 ? -18.510 7.114 -0.376 1.00 84.12 279 ALA A C 1
ATOM 2283 O O . ALA A 1 279 ? -19.320 6.521 -1.087 1.00 84.12 279 ALA A O 1
ATOM 2284 N N . GLN A 1 280 ? -18.777 7.483 0.877 1.00 81.50 280 GLN A N 1
ATOM 2285 C CA . GLN A 1 280 ? -20.039 7.207 1.554 1.00 81.50 280 GLN A CA 1
ATOM 2286 C C . GLN A 1 280 ? -21.214 7.961 0.918 1.00 81.50 280 GLN A C 1
ATOM 2288 O O . GLN A 1 280 ? -22.254 7.358 0.669 1.00 81.50 280 GLN A O 1
ATOM 2293 N N . ASP A 1 281 ? -21.030 9.237 0.576 1.00 80.94 281 ASP A N 1
ATOM 2294 C CA . ASP A 1 281 ? -22.073 10.073 -0.038 1.00 80.94 281 ASP A CA 1
ATOM 2295 C C . ASP A 1 281 ? -22.459 9.601 -1.450 1.00 80.94 281 ASP A C 1
ATOM 2297 O O . ASP A 1 281 ? -23.561 9.861 -1.930 1.00 80.94 281 ASP A O 1
ATOM 2301 N N . ARG A 1 282 ? -21.547 8.895 -2.132 1.00 75.31 282 ARG A N 1
ATOM 2302 C CA . ARG A 1 282 ? -21.782 8.298 -3.457 1.00 75.31 282 ARG A CA 1
ATOM 2303 C C . ARG A 1 282 ? -22.447 6.924 -3.390 1.00 75.31 282 ARG A C 1
ATOM 2305 O O . ARG A 1 282 ? -22.858 6.411 -4.432 1.00 75.31 282 ARG A O 1
ATOM 2312 N N . ALA A 1 283 ? -22.531 6.309 -2.211 1.00 64.25 283 ALA A N 1
ATOM 2313 C CA . ALA A 1 283 ? -23.184 5.021 -2.057 1.00 64.25 283 ALA A CA 1
ATOM 2314 C C . ALA A 1 283 ? -24.702 5.186 -2.252 1.00 64.25 283 ALA A C 1
ATOM 2316 O O . ALA A 1 283 ? -25.287 6.114 -1.690 1.00 64.25 283 ALA A O 1
ATOM 2317 N N . PRO A 1 284 ? -25.373 4.307 -3.021 1.00 56.38 284 PRO A N 1
ATOM 2318 C CA . PRO A 1 284 ? -26.828 4.309 -3.048 1.00 56.38 284 PRO A CA 1
ATOM 2319 C C . PRO A 1 284 ? -27.352 4.115 -1.621 1.00 56.38 284 PRO A C 1
ATOM 2321 O O . PRO A 1 284 ? -26.805 3.306 -0.867 1.00 56.38 284 PRO A O 1
ATOM 2324 N N . ALA A 1 285 ? -28.393 4.870 -1.250 1.00 51.97 285 ALA A N 1
ATOM 2325 C CA . ALA A 1 285 ? -29.013 4.762 0.067 1.00 51.97 285 ALA A CA 1
ATOM 2326 C C . ALA A 1 285 ? -29.314 3.285 0.390 1.00 51.97 285 ALA A C 1
ATOM 2328 O O . ALA A 1 285 ? -29.733 2.546 -0.511 1.00 51.97 285 ALA A O 1
ATOM 2329 N N . PRO A 1 286 ? -29.102 2.829 1.640 1.00 49.19 286 PRO A N 1
ATOM 2330 C CA . PRO A 1 286 ? -29.404 1.455 2.008 1.00 49.19 286 PRO A CA 1
ATOM 2331 C C . PRO A 1 286 ? -30.866 1.164 1.669 1.00 49.19 286 PRO A C 1
ATOM 2333 O O . PRO A 1 286 ? -31.768 1.874 2.114 1.00 49.19 286 PRO A O 1
ATOM 2336 N N . ILE A 1 287 ? -31.088 0.135 0.846 1.00 42.91 287 ILE A N 1
ATOM 2337 C CA . ILE A 1 287 ? -32.428 -0.337 0.498 1.00 42.91 287 ILE A CA 1
ATOM 2338 C C . ILE A 1 287 ? -33.092 -0.717 1.821 1.00 42.91 287 ILE A C 1
ATOM 2340 O O . ILE A 1 287 ? -32.679 -1.680 2.468 1.00 42.91 287 ILE A O 1
ATOM 2344 N N . SER A 1 288 ? -34.065 0.081 2.265 1.00 40.72 288 SER A N 1
ATOM 2345 C CA . SER A 1 288 ? -34.814 -0.231 3.477 1.00 40.72 288 SER A CA 1
ATOM 2346 C C . SER A 1 288 ? -35.463 -1.606 3.297 1.00 40.72 288 SER A C 1
ATOM 2348 O O . SER A 1 288 ? -36.009 -1.870 2.220 1.00 40.72 288 SER A O 1
ATOM 2350 N N . PRO A 1 289 ? -35.396 -2.504 4.296 1.00 42.75 289 PRO A N 1
ATOM 2351 C CA . PRO A 1 289 ? -36.092 -3.776 4.195 1.00 42.75 289 PRO A CA 1
ATOM 2352 C C . PRO A 1 289 ? -37.590 -3.505 3.976 1.00 42.75 289 PRO A C 1
ATOM 2354 O O . PRO A 1 289 ? -38.120 -2.549 4.553 1.00 42.75 289 PRO A O 1
ATOM 2357 N N . PRO A 1 290 ? -38.279 -4.299 3.134 1.00 45.25 290 PRO A N 1
ATOM 2358 C CA . PRO A 1 290 ? -39.717 -4.153 2.967 1.00 45.25 290 PRO A CA 1
ATOM 2359 C C . PRO A 1 290 ? -40.389 -4.275 4.343 1.00 45.25 290 PRO A C 1
ATOM 2361 O O . PRO A 1 290 ? -39.947 -5.097 5.154 1.00 45.25 290 PRO A O 1
ATOM 2364 N N . PRO A 1 291 ? -41.421 -3.460 4.635 1.00 47.22 291 PRO A N 1
ATOM 2365 C CA . PRO A 1 291 ? -42.108 -3.523 5.915 1.00 47.22 291 PRO A CA 1
ATOM 2366 C C . PRO A 1 291 ? -42.586 -4.955 6.142 1.00 47.22 291 PRO A C 1
ATOM 2368 O O . PRO A 1 291 ? -43.193 -5.564 5.257 1.00 47.22 291 PRO A O 1
ATOM 2371 N N . SER A 1 292 ? -42.267 -5.502 7.316 1.00 54.16 292 SER A N 1
ATOM 2372 C CA . SER A 1 292 ? -42.730 -6.820 7.723 1.00 54.16 292 SER A CA 1
ATOM 2373 C C . SER A 1 292 ? -44.249 -6.838 7.626 1.00 54.16 292 SER A C 1
ATOM 2375 O O . SER A 1 292 ? -44.938 -6.101 8.330 1.00 54.16 292 SER A O 1
ATOM 2377 N N . SER A 1 293 ? -44.778 -7.667 6.727 1.00 50.59 293 SER A N 1
ATOM 2378 C CA . SER A 1 293 ? -46.202 -7.951 6.672 1.00 50.59 293 SER A CA 1
ATOM 2379 C C . SER A 1 293 ? -46.582 -8.615 7.991 1.00 50.59 293 SER A C 1
ATOM 2381 O O . SER A 1 293 ? -46.344 -9.809 8.184 1.00 50.59 293 SER A O 1
ATOM 2383 N N . SER A 1 294 ? -47.128 -7.830 8.916 1.00 46.50 294 SER A N 1
ATOM 2384 C CA . SER A 1 294 ? -47.827 -8.331 10.088 1.00 46.50 294 SER A CA 1
ATOM 2385 C C . SER A 1 294 ? -48.986 -9.187 9.592 1.00 46.50 294 SER A C 1
ATOM 2387 O O . SER A 1 294 ? -49.991 -8.666 9.106 1.00 46.50 294 SER A O 1
ATOM 2389 N N . SER A 1 295 ? -48.814 -10.504 9.653 1.00 50.50 295 SER A N 1
ATOM 2390 C CA . SER A 1 295 ? -49.911 -11.451 9.497 1.00 50.50 295 SER A CA 1
ATOM 2391 C C . SER A 1 295 ? -50.769 -11.315 10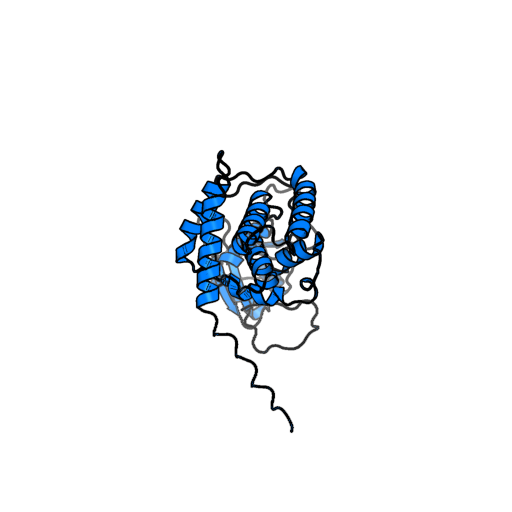.751 1.00 50.50 295 SER A C 1
ATOM 2393 O O . SER A 1 295 ? -50.312 -11.628 11.850 1.00 50.50 295 SER A O 1
ATOM 2395 N N . SER A 1 296 ? -51.955 -10.733 10.577 1.00 54.50 296 SER A N 1
ATOM 2396 C CA . SER A 1 296 ? -53.072 -10.870 11.517 1.00 54.50 296 SER A CA 1
ATOM 2397 C C . SER A 1 296 ? -53.736 -12.228 11.333 1.00 54.50 296 SER A C 1
ATOM 2399 O O . SER A 1 296 ? -53.679 -12.743 10.192 1.00 54.50 296 SER A O 1
#

Sequence (296 aa):
MAVRRKYERGRLVVNDIWLFGGIEMGHLERCFMVPVQRRDAATLLPLIVQHIEPGSIIHSDIWRAYGGIPQLPNGYQHLIVNLQQNFVNPHIQMNYTSSKTQRRWRRRTTTTSTTLFADDAKLLPALLKPGFQVEQFTLEPFFELHLEVMDRRDTRAGCLRTFEMTVGDFEPMPSEEVPAAMQEFIRWFNQHLLAESMTAGEFAARAHHTLVYIHPFYNGNGRTARLLMNFVLMRRGFQPIILPEEKRDEYYECLVAASSEAKNITPFINFVSFHQQCAQDRAPAPISPPPSSSSS

Radius of gyration: 24.92 Å; Cα contacts (8 Å, |Δi|>4): 311; chains: 1; bounding box: 88×46×64 Å

Nearest PDB structures (foldseek):
  6i7k-assembly1_A  TM=8.105E-01  e=5.956E-12  Homo sapiens
  4u04-assembly1_B  TM=8.053E-01  e=5.337E-12  Homo sapiens
  6i7h-assembly1_A-2  TM=7.916E-01  e=5.638E-12  Homo sapiens
  6i7i-assembly1_A-2  TM=7.838E-01  e=5.638E-12  Homo sapiens
  7b80-assembly1_A  TM=7.742E-01  e=8.279E-12  Homo sapiens

Solvent-accessible surface area (backbone atoms only — not comparable to full-atom values): 18131 Å² total; per-residue (Å²): 131,80,82,86,85,76,87,90,71,79,87,89,77,91,84,74,59,43,77,45,74,53,71,56,90,65,96,79,68,48,68,54,78,44,82,32,81,60,86,42,38,86,58,47,50,59,53,45,65,74,74,46,68,75,53,42,78,43,79,42,60,80,54,75,41,57,74,56,48,68,75,42,98,45,66,37,42,73,44,74,45,58,89,85,80,63,90,74,68,95,89,49,103,64,89,82,53,70,61,63,62,52,54,54,50,48,72,74,70,50,98,61,72,94,48,96,37,75,59,55,73,76,50,55,70,61,60,74,36,74,82,59,75,58,95,66,69,62,72,61,53,60,27,50,48,33,39,73,66,36,61,90,82,47,90,58,49,57,39,72,40,86,57,81,66,72,59,87,94,43,73,46,55,58,31,87,50,35,67,60,51,51,54,52,48,41,53,55,45,52,66,45,72,86,41,83,90,53,56,60,33,45,50,18,31,50,55,20,50,52,45,48,47,44,40,47,39,84,66,57,38,68,61,30,20,52,51,51,22,30,46,48,22,44,74,71,76,38,53,59,68,76,66,59,68,89,46,50,63,63,52,49,53,22,51,50,44,30,70,37,96,81,48,43,44,61,59,32,26,50,53,41,33,52,45,39,49,59,33,48,74,67,48,78,76,80,80,72,76,76,79,79,78,79,82,126

Organism: NCBI:txid157864

Secondary structure (DSSP, 8-state):
-----STT-S---S-PPEEEEEE--STT--EEEEEES--SHHHHHHHHHHHS-TT-EEEEES-GGGGGGGGSTT--EEEEE-TTT-S--TTS-----THHHHHHHHHHH-----STTTTHHHHGGGGGSGGG--SS--HHHHHHHHHHHS-TT-TTTT-B--S---BTTB----TTTHHHHHHHHHHHHHHHHT-TTS-HHHHHHHHHHHHHHH--BSS-HHHHHHHHHHHHHHHTTPPPP---GGGHHHHHHHHHHHHSTT---HHHHHHHHHHHHHHHHTSPPP-PPPP-----

Foldseek 3Di:
DADDDDPPDDDDDPDHWDKDWDFDDDDVTDIDIDTDPDDALVGHVVRCVVRPDAQEEDEDEPDPSCPCVCVDPRNYHYDYDHPPPDCDDPPDPDRPDPVVVVVVVCVPVDPPDPFLQSCLVVLQVLCVDPLNVDLADDLVVLLSLQCSQDDVPPPQRSHFDQQWDADVPDGADGSVCLVVLSVVLRVVLSVPLPDPPDDLLQSLLVNLLSQVRSVGGPDCSNSSSLSSSQSSQVSVVFHRFRDDRVCVVQQVVLSVCCRDPVNPNPSSSVVSVVRSVVRRVPDDDPPPPDPPPPDD